Protein AF-A0A3D3JVD6-F1 (afdb_monomer)

pLDDT: mean 90.61, std 7.35, range [52.47, 98.5]

Secondary structure (DSSP, 8-state):
--TTTTT-SS--EEE-SSHHHHHHHHHTT-SEEE-TTTTTSTTS----SSS--HHHHHHHHTTSS-BEE-SS--SHHHHHHHHHTT-SEE---S-SSSHHHHHHHHHTTSPPPSS-EEEEEE-SSEEEEEEEETTEEEEEEEEEPPSSHHHHHHHHHHHHHHHHHHTT----S-EEEEESSEE-TTSBEEE--TTSTT-TT-BHHHHHHHHHSS-EEEEEHHHHHHHHHHHHSTTTT-SEEEEEEESSSEEEEEEETTEE---SSS-TT-GGGSBSSTT-SB-TTS-BSBTHHHHSHHHHHHHHHHH-

Sequence (308 aa):
MGAVRSRFDIPVMADISTLEEGVTAAANGVDILAPTLAGYTSYSRQLVGPGPDLQLTKELVRLGVPVIAEGRLQTPQDVRAAFAAGVHAVVVGSMITRPHLITRHFLTGVPKPNTPIGAIDIGGTKIAAAISAGVDWVDRERAPTPADADAVVNTAIDLLQRLIHRNRIGSLAAIGVSTGGGVDHEGRIASATDIMPGFAGTDLRTAVADAFGVPVGVMNDGHAAALAEAEIGAGSGYATVLGLTIGTGLGGGIVHHGELYRGGSGLAGSVGHLIIEPGGRPCSCGGTGCAEAYVSGGGLLQTYNEAA

Foldseek 3Di:
DAQVVVPDPDAAEDAAQALVSLLVVVNNPHQEYENACHCVDPPHDHDDDAAFPLVRLLSSVVSVHAYEYHDRHAALCRLLSSVVSPHPHYDWDDDPPPVVVRVVRNVNNHDDDQFWEKEWEAELFKIKIFIDRVPHTPDIDMDTADQAQVVNLVVRLVRRVCVCVVVVRPAHQEYEYEYAAAAFPQGARCGHFSSRPPNHRDNSQVSNCVSHVHHYHYAYNQLVVQLCCCPPNVVDPPQWTWGWDAEQWIFIFIAGNSRTPLPPGRNPSRQQQPQPDVVADQDRRRDHRGNRCCRHPVNVVVVVVVVD

Nearest PDB structures (foldseek):
  2yhy-assembly1_A  TM=8.755E-01  e=5.433E-17  Homo sapiens
  3vov-assembly1_B  TM=8.711E-01  e=3.494E-16  Thermus thermophilus HB8
  2yhw-assembly1_A-2  TM=8.800E-01  e=3.494E-16  Homo sapiens
  6jdc-assembly1_A-2  TM=8.025E-01  e=7.311E-14  Haemophilus influenzae 86-028NP
  1z6r-assembly1_A  TM=7.471E-01  e=1.182E-13  Escherichia coli

Structure (mmCIF, N/CA/C/O backbone):
data_AF-A0A3D3JVD6-F1
#
_entry.id   AF-A0A3D3JVD6-F1
#
loop_
_atom_site.group_PDB
_atom_site.id
_atom_site.type_symbol
_atom_site.label_atom_id
_atom_site.label_alt_id
_atom_site.label_comp_id
_atom_site.label_asym_id
_atom_site.label_entity_id
_atom_site.label_seq_id
_atom_site.pdbx_PDB_ins_code
_atom_site.Cartn_x
_atom_site.Cartn_y
_atom_site.Cartn_z
_atom_site.occupancy
_atom_site.B_iso_or_equiv
_atom_site.auth_seq_id
_atom_site.auth_comp_id
_atom_site.auth_asym_id
_atom_site.auth_atom_id
_atom_site.pdbx_PDB_model_num
ATOM 1 N N . MET A 1 1 ? -34.928 -10.082 22.140 1.00 52.47 1 MET A N 1
ATOM 2 C CA . MET A 1 1 ? -34.475 -8.918 21.346 1.00 52.47 1 MET A CA 1
ATOM 3 C C . MET A 1 1 ? -34.723 -7.677 22.177 1.00 52.47 1 MET A C 1
ATOM 5 O O . MET A 1 1 ? -35.823 -7.557 22.701 1.00 52.47 1 MET A O 1
ATOM 9 N N . GLY A 1 2 ? -33.708 -6.833 22.373 1.00 62.72 2 GLY A N 1
ATOM 10 C CA . GLY A 1 2 ? -33.855 -5.590 23.137 1.00 62.72 2 GLY A CA 1
ATOM 11 C C . GLY A 1 2 ? -34.755 -4.576 22.420 1.00 62.72 2 GLY A C 1
ATOM 12 O O . GLY A 1 2 ? -34.928 -4.654 21.201 1.00 62.72 2 GLY A O 1
ATOM 13 N N . ALA A 1 3 ? -35.343 -3.649 23.180 1.00 74.25 3 ALA A N 1
ATOM 14 C CA . ALA A 1 3 ? -36.391 -2.738 22.708 1.00 74.25 3 ALA A CA 1
ATOM 15 C C . ALA A 1 3 ? -35.951 -1.795 21.568 1.00 74.25 3 ALA A C 1
ATOM 17 O O . ALA A 1 3 ? -36.795 -1.305 20.817 1.00 74.25 3 ALA A O 1
ATOM 18 N N . VAL A 1 4 ? -34.645 -1.545 21.421 1.00 77.44 4 VAL A N 1
ATOM 19 C CA . VAL A 1 4 ? -34.094 -0.691 20.356 1.00 77.44 4 VAL A CA 1
ATOM 20 C C . VAL A 1 4 ? -34.043 -1.453 19.032 1.00 77.44 4 VAL A C 1
ATOM 22 O O . VAL A 1 4 ? -34.564 -0.965 18.031 1.00 77.44 4 VAL A O 1
ATOM 25 N N . ARG A 1 5 ? -33.528 -2.690 19.034 1.00 68.81 5 ARG A N 1
ATOM 26 C CA . ARG A 1 5 ? -33.469 -3.551 17.836 1.00 68.81 5 ARG A CA 1
ATOM 27 C C . ARG A 1 5 ? -34.832 -3.927 17.271 1.00 68.81 5 ARG A C 1
ATOM 29 O O . ARG A 1 5 ? -34.946 -4.199 16.087 1.00 68.81 5 ARG A O 1
ATOM 36 N N . SER A 1 6 ? -35.877 -3.960 18.097 1.00 73.94 6 SER A N 1
ATOM 37 C CA . SER A 1 6 ? -37.239 -4.189 17.600 1.00 73.94 6 SER A CA 1
ATOM 38 C C . SER A 1 6 ? -37.871 -2.947 16.962 1.00 73.94 6 SER A C 1
ATOM 40 O O . SER A 1 6 ? -38.955 -3.053 16.396 1.00 73.94 6 SER A O 1
ATOM 42 N N . ARG A 1 7 ? -37.246 -1.770 17.095 1.00 82.12 7 ARG A N 1
ATOM 43 C CA . ARG A 1 7 ? -37.790 -0.483 16.642 1.00 82.12 7 ARG A CA 1
ATOM 44 C C . ARG A 1 7 ? -37.029 0.117 15.461 1.00 82.12 7 ARG A C 1
ATOM 46 O O . ARG A 1 7 ? -37.637 0.843 14.678 1.00 82.12 7 ARG A O 1
ATOM 53 N N . PHE A 1 8 ? -35.736 -0.166 15.337 1.00 80.44 8 PHE A N 1
ATOM 54 C CA . PHE A 1 8 ? -34.879 0.383 14.291 1.00 80.44 8 PHE A CA 1
ATOM 55 C C . PHE A 1 8 ? -34.162 -0.743 13.545 1.00 80.44 8 PHE A C 1
ATOM 57 O O . PHE A 1 8 ? -33.557 -1.605 14.174 1.00 80.44 8 PHE A O 1
ATOM 64 N N . ASP A 1 9 ? -34.218 -0.704 12.212 1.00 84.38 9 ASP A N 1
ATOM 65 C CA . ASP A 1 9 ? -33.510 -1.625 11.305 1.00 84.38 9 ASP A CA 1
ATOM 66 C C . ASP A 1 9 ? -32.202 -0.998 10.778 1.00 84.38 9 ASP A C 1
ATOM 68 O O . ASP A 1 9 ? -31.813 -1.148 9.625 1.00 84.38 9 ASP A O 1
ATOM 72 N N . ILE A 1 10 ? -31.558 -0.188 11.621 1.00 88.12 10 ILE A N 1
ATOM 73 C CA . ILE A 1 10 ? -30.293 0.497 11.340 1.00 88.12 10 ILE A CA 1
ATOM 74 C C . ILE A 1 10 ? -29.371 0.361 12.555 1.00 88.12 10 ILE A C 1
ATOM 76 O O . ILE A 1 10 ? -29.886 0.235 13.669 1.00 88.12 10 ILE A O 1
ATOM 80 N N . PRO A 1 11 ? -28.036 0.431 12.381 1.00 89.88 11 PRO A N 1
ATOM 81 C CA . PRO A 1 11 ? -27.114 0.455 13.509 1.00 89.88 11 PRO A CA 1
ATOM 82 C C . PRO A 1 11 ? -27.412 1.625 14.454 1.00 89.88 11 PRO A C 1
ATOM 84 O O . PRO A 1 11 ? -27.504 2.773 14.012 1.00 89.88 11 PRO A O 1
ATOM 87 N N . VAL A 1 12 ? -27.536 1.344 15.752 1.00 94.06 12 VAL A N 1
ATOM 88 C CA . VAL A 1 12 ? -27.780 2.362 16.783 1.00 94.06 12 VAL A CA 1
ATOM 89 C C . VAL A 1 12 ? -26.580 2.477 17.713 1.00 94.06 12 VAL A C 1
ATOM 91 O O . VAL A 1 12 ? -26.151 1.499 18.326 1.00 94.06 12 VAL A O 1
ATOM 94 N N . MET A 1 13 ? -26.078 3.701 17.861 1.00 94.50 13 MET A N 1
ATOM 95 C CA . MET A 1 13 ? -25.060 4.056 18.846 1.00 94.50 13 MET A CA 1
ATOM 96 C C . MET A 1 13 ? -25.716 4.729 20.053 1.00 94.50 13 MET A C 1
ATOM 98 O O . MET A 1 13 ? -26.492 5.669 19.885 1.00 94.50 13 MET A O 1
ATOM 102 N N . ALA A 1 14 ? -25.399 4.265 21.262 1.00 95.19 14 ALA A N 1
ATOM 103 C CA . ALA A 1 14 ? -25.764 4.957 22.492 1.00 95.19 14 ALA A CA 1
ATOM 104 C C . ALA A 1 14 ? -24.644 5.892 22.932 1.00 95.19 14 ALA A C 1
ATOM 106 O O . ALA A 1 14 ? -23.520 5.457 23.190 1.00 95.19 14 ALA A O 1
ATOM 107 N N . ASP A 1 15 ? -25.006 7.159 23.055 1.00 94.12 15 ASP A N 1
ATOM 108 C CA . ASP A 1 15 ? -24.191 8.177 23.685 1.00 94.12 15 ASP A CA 1
ATOM 109 C C . ASP A 1 15 ? -24.448 8.171 25.198 1.00 94.12 15 ASP A C 1
ATOM 111 O O . ASP A 1 15 ? -25.590 8.327 25.639 1.00 94.12 15 ASP A O 1
ATOM 115 N N . ILE A 1 16 ? -23.409 7.899 25.985 1.00 95.38 16 ILE A N 1
ATOM 116 C CA . ILE A 1 16 ? -23.511 7.634 27.423 1.00 95.38 16 ILE A CA 1
ATOM 117 C C . ILE A 1 16 ? -22.474 8.424 28.221 1.00 95.38 16 ILE A C 1
ATOM 119 O O . ILE A 1 16 ? -21.448 8.875 27.716 1.00 95.38 16 ILE A O 1
ATOM 123 N N . SER A 1 17 ? -22.737 8.557 29.512 1.00 94.31 17 SER A N 1
ATOM 124 C CA . SER A 1 17 ? -21.907 9.263 30.485 1.00 94.31 17 SER A CA 1
ATOM 125 C C . SER A 1 17 ? -21.485 8.394 31.673 1.00 94.31 17 SER A C 1
ATOM 127 O O . SER A 1 17 ? -20.515 8.733 32.356 1.00 94.31 17 SER A O 1
ATOM 129 N N . THR A 1 18 ? -22.166 7.265 31.914 1.00 95.62 18 THR A N 1
ATOM 130 C CA . THR A 1 18 ? -21.849 6.323 33.002 1.00 95.62 18 THR A CA 1
ATOM 131 C C . THR A 1 18 ? -21.919 4.855 32.572 1.00 95.62 18 THR A C 1
ATOM 133 O O . THR A 1 18 ? -22.440 4.509 31.509 1.00 95.62 18 THR A O 1
ATOM 136 N N . LEU A 1 19 ? -21.400 3.966 33.426 1.00 96.50 19 LEU A N 1
ATOM 137 C CA . LEU A 1 19 ? -21.480 2.521 33.215 1.00 96.50 19 LEU A CA 1
ATOM 138 C C . LEU A 1 19 ? -22.930 2.023 33.279 1.00 96.50 19 LEU A C 1
ATOM 140 O O . LEU A 1 19 ? -23.311 1.162 32.492 1.00 96.50 19 LEU A O 1
ATOM 144 N N . GLU A 1 20 ? -23.751 2.565 34.179 1.00 97.12 20 GLU A N 1
ATOM 145 C CA . GLU A 1 20 ? -25.162 2.188 34.327 1.00 97.12 20 GLU A CA 1
ATOM 146 C C . GLU A 1 20 ? -25.967 2.483 33.054 1.00 97.12 20 GLU A C 1
ATOM 148 O O . GLU A 1 20 ? -26.778 1.658 32.617 1.00 97.12 20 GLU A O 1
ATOM 153 N N . GLU A 1 21 ? -25.710 3.633 32.425 1.00 96.75 21 GLU A N 1
ATOM 154 C CA . GLU A 1 21 ? -26.286 3.986 31.125 1.00 96.75 21 GLU A CA 1
ATOM 155 C C . GLU A 1 21 ? -25.827 2.995 30.043 1.00 96.75 21 GLU A C 1
ATOM 157 O O . GLU A 1 21 ? -26.656 2.491 29.284 1.00 96.75 21 GLU A O 1
ATOM 162 N N . GLY A 1 22 ? -24.540 2.629 30.028 1.00 96.44 22 GLY A N 1
ATOM 163 C CA . GLY A 1 22 ? -23.991 1.629 29.105 1.00 96.44 22 GLY A CA 1
ATOM 164 C C . GLY A 1 22 ? -24.600 0.234 29.267 1.00 96.44 22 GLY A C 1
ATOM 165 O O . GLY A 1 22 ? -24.986 -0.387 28.277 1.00 96.44 22 GLY A O 1
ATOM 166 N N . VAL A 1 23 ? -24.761 -0.243 30.505 1.00 97.50 23 VAL A N 1
ATOM 167 C CA . VAL A 1 23 ? -25.433 -1.519 30.817 1.00 97.50 23 VAL A CA 1
ATOM 168 C C . VAL A 1 23 ? -26.878 -1.495 30.327 1.00 97.50 23 VAL A C 1
ATOM 170 O O . VAL A 1 23 ? -27.339 -2.444 29.689 1.00 97.50 23 VAL A O 1
ATOM 173 N N . THR A 1 24 ? -27.587 -0.394 30.583 1.00 96.12 24 THR A N 1
ATOM 174 C CA . THR A 1 24 ? -28.977 -0.220 30.151 1.00 96.12 24 THR A CA 1
ATOM 175 C C . THR A 1 24 ? -29.080 -0.222 28.629 1.00 96.12 24 THR A C 1
ATOM 177 O O . THR A 1 24 ? -29.929 -0.915 28.067 1.00 96.12 24 THR A O 1
ATOM 180 N N . ALA A 1 25 ? -28.206 0.509 27.941 1.00 95.12 25 ALA A N 1
ATOM 181 C CA . ALA A 1 25 ? -28.187 0.574 26.486 1.00 95.12 25 ALA A CA 1
ATOM 182 C C . ALA A 1 25 ? -27.866 -0.794 25.859 1.00 95.12 25 ALA A C 1
ATOM 184 O O . ALA A 1 25 ? -28.600 -1.255 24.981 1.00 95.12 25 ALA A O 1
ATOM 185 N N . ALA A 1 26 ? -26.842 -1.491 26.362 1.00 94.69 26 ALA A N 1
ATOM 186 C CA . ALA A 1 26 ? -26.478 -2.834 25.914 1.00 94.69 26 ALA A CA 1
ATOM 187 C C . ALA A 1 26 ? -27.638 -3.832 26.085 1.00 94.69 26 ALA A C 1
ATOM 189 O O . ALA A 1 26 ? -27.976 -4.557 25.149 1.00 94.69 26 ALA A O 1
ATOM 190 N N . ALA A 1 27 ? -28.325 -3.814 27.234 1.00 93.88 27 ALA A N 1
ATOM 191 C CA . ALA A 1 27 ? -29.505 -4.650 27.479 1.00 93.88 27 ALA A CA 1
ATOM 192 C C . ALA A 1 27 ? -30.669 -4.343 26.516 1.00 93.88 27 ALA A C 1
ATOM 194 O O . ALA A 1 27 ? -31.455 -5.228 26.167 1.00 93.88 27 ALA A O 1
ATOM 195 N N . ASN A 1 28 ? -30.763 -3.098 26.043 1.00 93.06 28 ASN A N 1
ATOM 196 C CA . ASN A 1 28 ? -31.742 -2.676 25.045 1.00 93.06 28 ASN A CA 1
ATOM 197 C C . ASN A 1 28 ? -31.332 -2.994 23.597 1.00 93.06 28 ASN A C 1
ATOM 199 O O . ASN A 1 28 ? -32.156 -2.836 22.691 1.00 93.06 28 ASN A O 1
ATOM 203 N N . GLY A 1 29 ? -30.130 -3.535 23.385 1.00 92.25 29 GLY A N 1
ATOM 204 C CA . GLY A 1 29 ? -29.674 -4.068 22.105 1.00 92.25 29 GLY A CA 1
ATOM 205 C C . GLY A 1 29 ? -29.099 -3.026 21.154 1.00 92.25 29 GLY A C 1
ATOM 206 O O . GLY A 1 29 ? -29.280 -3.177 19.952 1.00 92.25 29 GLY A O 1
ATOM 207 N N . VAL A 1 30 ? -28.452 -1.979 21.670 1.00 94.75 30 VAL A N 1
ATOM 208 C CA . VAL A 1 30 ? -27.668 -1.053 20.835 1.00 94.75 30 VAL A CA 1
ATOM 209 C C . VAL A 1 30 ? -26.464 -1.762 20.215 1.00 94.75 30 VAL A C 1
ATOM 211 O O . VAL A 1 30 ? -25.962 -2.744 20.765 1.00 94.75 30 VAL A O 1
ATOM 214 N N . ASP A 1 31 ? -25.995 -1.262 19.078 1.00 94.44 31 ASP A N 1
ATOM 215 C CA . ASP A 1 31 ? -24.892 -1.871 18.332 1.00 94.44 31 ASP A CA 1
ATOM 216 C C . ASP A 1 31 ? -23.535 -1.283 18.724 1.00 94.44 31 ASP A C 1
ATOM 218 O O . ASP A 1 31 ? -22.509 -1.938 18.546 1.00 94.44 31 ASP A O 1
ATOM 222 N N . ILE A 1 32 ? -23.522 -0.056 19.258 1.00 96.94 32 ILE A N 1
ATOM 223 C CA . ILE A 1 32 ? -22.306 0.662 19.650 1.00 96.94 32 ILE A CA 1
ATOM 224 C C . ILE A 1 32 ? -22.547 1.439 20.951 1.00 96.94 32 ILE A C 1
ATOM 226 O O . ILE A 1 32 ? -23.609 2.035 21.140 1.00 96.94 32 ILE A O 1
ATOM 230 N N . LEU A 1 33 ? -21.546 1.472 21.830 1.00 97.56 33 LEU A N 1
ATOM 231 C CA . LEU A 1 33 ? -21.487 2.356 22.999 1.00 97.56 33 LEU A CA 1
ATOM 232 C C . LEU A 1 33 ? -20.408 3.427 22.793 1.00 97.56 33 LEU A C 1
ATOM 234 O O . LEU A 1 33 ? -19.290 3.100 22.391 1.00 97.56 33 LEU A O 1
ATOM 238 N N . ALA A 1 34 ? -20.713 4.682 23.116 1.00 96.00 34 ALA A N 1
ATOM 239 C CA . ALA A 1 34 ? -19.758 5.786 23.063 1.00 96.00 34 ALA A CA 1
ATOM 240 C C . ALA A 1 34 ? -19.865 6.648 24.337 1.00 96.00 34 ALA A C 1
ATOM 242 O O . ALA A 1 34 ? -20.933 7.197 24.602 1.00 96.00 34 ALA A O 1
ATOM 243 N N . PRO A 1 35 ? -18.800 6.785 25.152 1.00 93.75 35 PRO A N 1
ATOM 244 C CA . PRO A 1 35 ? -18.838 7.539 26.403 1.00 93.75 35 PRO A CA 1
ATOM 245 C C . PRO A 1 35 ? -18.670 9.055 26.183 1.00 93.75 35 PRO A C 1
ATOM 247 O O . PRO A 1 35 ? -17.944 9.708 26.933 1.00 93.75 35 PRO A O 1
ATOM 250 N N . THR A 1 36 ? -19.285 9.625 25.140 1.00 88.38 36 THR A N 1
ATOM 251 C CA . THR A 1 36 ? -18.995 11.006 24.707 1.00 88.38 36 THR A CA 1
ATOM 252 C C . THR A 1 36 ? -19.409 12.039 25.760 1.00 88.38 36 THR A C 1
ATOM 254 O O . THR A 1 36 ? -18.754 13.070 25.914 1.00 88.38 36 THR A O 1
ATOM 257 N N . LEU A 1 37 ? -20.437 11.721 26.555 1.00 87.75 37 LEU A N 1
ATOM 258 C CA . LEU A 1 37 ? -20.960 12.569 27.626 1.00 87.75 37 LEU A CA 1
ATOM 259 C C . LEU A 1 37 ? -20.230 12.394 28.970 1.00 87.75 37 LEU A C 1
ATOM 261 O O . LEU A 1 37 ? -20.531 13.114 29.931 1.00 87.75 37 LEU A O 1
ATOM 265 N N . ALA A 1 38 ? -19.272 11.468 29.072 1.00 88.19 38 ALA A N 1
ATOM 266 C CA . ALA A 1 38 ? -18.527 11.230 30.305 1.00 88.19 38 ALA A CA 1
ATOM 267 C C . ALA A 1 38 ? -17.694 12.465 30.695 1.00 88.19 38 ALA A C 1
ATOM 269 O O . ALA A 1 38 ? -16.819 12.923 29.959 1.00 88.19 38 ALA A O 1
ATOM 270 N N . GLY A 1 39 ? -17.979 13.028 31.872 1.00 86.00 39 GLY A N 1
ATOM 271 C CA . GLY A 1 39 ? -17.372 14.272 32.347 1.00 86.00 39 GLY A CA 1
ATOM 272 C C . GLY A 1 39 ? -18.023 15.551 31.802 1.00 86.00 39 GLY A C 1
ATOM 273 O O . GLY A 1 39 ? -17.564 16.637 32.147 1.00 86.00 39 GLY A O 1
ATOM 274 N N . TYR A 1 40 ? -19.087 15.450 30.994 1.00 85.06 40 TYR A N 1
ATOM 275 C CA . TYR A 1 40 ? -19.889 16.592 30.526 1.00 85.06 40 TYR A CA 1
ATOM 276 C C . TYR A 1 40 ? -21.252 16.691 31.223 1.00 85.06 40 TYR A C 1
ATOM 278 O O . TYR A 1 40 ? -21.835 17.774 31.280 1.00 85.06 40 TYR A O 1
ATOM 286 N N . THR A 1 41 ? -21.756 15.593 31.794 1.00 87.38 41 THR A N 1
ATOM 287 C CA . THR A 1 41 ? -22.961 15.600 32.640 1.00 87.38 41 THR A CA 1
ATOM 288 C C . THR A 1 41 ? -22.595 15.799 34.109 1.00 87.38 41 THR A C 1
ATOM 290 O O . THR A 1 41 ? -21.588 15.273 34.582 1.00 87.38 41 THR A O 1
ATOM 293 N N . SER A 1 42 ? -23.426 16.526 34.862 1.00 89.50 42 SER A N 1
ATOM 294 C CA . SER A 1 42 ? -23.171 16.845 36.279 1.00 89.50 42 SER A CA 1
ATOM 295 C C . SER A 1 42 ? -23.126 15.619 37.198 1.00 89.50 42 SER A C 1
ATOM 297 O O . SER A 1 42 ? -22.543 15.686 38.277 1.00 89.50 42 SER A O 1
ATOM 299 N N . TYR A 1 43 ? -23.745 14.516 36.779 1.00 89.38 43 TYR A N 1
ATOM 300 C CA . TYR A 1 43 ? -23.856 13.273 37.540 1.00 89.38 43 TYR A CA 1
ATOM 301 C C . TYR A 1 43 ? -22.847 12.198 37.111 1.00 89.38 43 TYR A C 1
ATOM 303 O O . TYR A 1 43 ? -22.722 11.179 37.788 1.00 89.38 43 TYR A O 1
ATOM 311 N N . SER A 1 44 ? -22.115 12.409 36.012 1.00 88.56 44 SER A N 1
ATOM 312 C CA . SER A 1 44 ? -21.011 11.527 35.632 1.00 88.56 44 SER A CA 1
ATOM 313 C C . SER A 1 44 ? -19.751 11.840 36.434 1.00 88.56 44 SER A C 1
ATOM 315 O O . SER A 1 44 ? -19.583 12.926 37.004 1.00 88.56 44 SER A O 1
ATOM 317 N N . ARG A 1 45 ? -18.837 10.868 36.471 1.00 86.12 45 ARG A N 1
ATOM 318 C CA . ARG A 1 45 ? -17.535 11.023 37.115 1.00 86.12 45 ARG A CA 1
ATOM 319 C C . ARG A 1 45 ? -16.788 12.217 36.514 1.00 86.12 45 ARG A C 1
ATOM 321 O O . ARG A 1 45 ? -16.521 12.261 35.318 1.00 86.12 45 ARG A O 1
ATOM 328 N N . GLN A 1 46 ? -16.393 13.153 37.371 1.00 88.62 46 GLN A N 1
ATOM 329 C CA . GLN A 1 46 ? -15.601 14.313 36.974 1.00 88.62 46 GLN A CA 1
ATOM 330 C C . GLN A 1 46 ? -14.110 13.981 37.059 1.00 88.62 46 GLN A C 1
ATOM 332 O O . GLN A 1 46 ? -13.581 13.722 38.142 1.00 88.62 46 GLN A O 1
ATOM 337 N N . LEU A 1 47 ? -13.427 13.972 35.915 1.00 82.25 47 LEU A N 1
ATOM 338 C CA . LEU A 1 47 ? -11.989 13.719 35.852 1.00 82.25 47 LEU A CA 1
ATOM 339 C C . LEU A 1 47 ? -11.180 14.983 36.152 1.00 82.25 47 LEU A C 1
ATOM 341 O O . LEU A 1 47 ? -11.423 16.049 35.580 1.00 82.25 47 LEU A O 1
ATOM 345 N N . VAL A 1 48 ? -10.158 14.836 36.995 1.00 81.00 48 VAL A N 1
ATOM 346 C CA . VAL A 1 48 ? -9.175 15.887 37.281 1.00 81.00 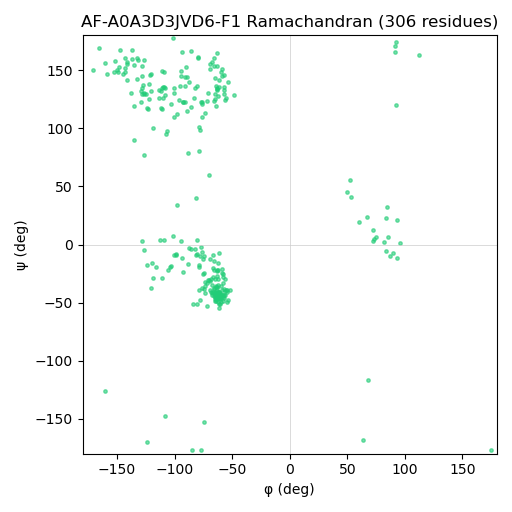48 VAL A CA 1
ATOM 347 C C . VAL A 1 48 ? -7.979 15.725 36.338 1.00 81.00 48 VAL A C 1
ATOM 349 O O . VAL A 1 48 ? -7.329 14.685 36.343 1.00 81.00 48 VAL A O 1
ATOM 352 N N . GLY A 1 49 ? -7.668 16.765 35.559 1.00 80.94 49 GLY A N 1
ATOM 353 C CA . GLY A 1 49 ? -6.535 16.779 34.619 1.00 80.94 49 GLY A CA 1
ATOM 354 C C . GLY A 1 49 ? -6.876 16.318 33.192 1.00 80.94 49 GLY A C 1
ATOM 355 O O . GLY A 1 49 ? -7.994 15.872 32.939 1.00 80.94 49 GLY A O 1
ATOM 356 N N . PRO A 1 50 ? -5.955 16.482 32.224 1.00 80.31 50 PRO A N 1
ATOM 357 C CA . PRO A 1 50 ? -6.178 16.095 30.830 1.00 80.31 50 PRO A CA 1
ATOM 358 C C . PRO A 1 50 ? -6.243 14.569 30.663 1.00 80.31 50 PRO A C 1
ATOM 360 O O . PRO A 1 50 ? -5.657 13.832 31.453 1.00 80.31 50 PRO A O 1
ATOM 363 N N . GLY A 1 51 ? -6.925 14.108 29.614 1.00 85.50 51 GLY A N 1
ATOM 364 C CA . GLY A 1 51 ? -6.993 12.690 29.248 1.00 85.50 51 GLY A CA 1
ATOM 365 C C . GLY A 1 51 ? -8.381 12.045 29.414 1.00 85.50 51 GLY A C 1
ATOM 366 O O . GLY A 1 51 ? -9.259 12.618 30.076 1.00 85.50 51 GLY A O 1
ATOM 367 N N . PRO A 1 52 ? -8.588 10.874 28.781 1.00 89.81 52 PRO A N 1
ATOM 368 C CA . PRO A 1 52 ? -9.868 10.162 28.741 1.00 89.81 52 PRO A CA 1
ATOM 369 C C . PRO A 1 52 ? -10.168 9.351 30.011 1.00 89.81 52 PRO A C 1
ATOM 371 O O . PRO A 1 52 ? -9.260 8.976 30.757 1.00 89.81 52 PRO A O 1
ATOM 374 N N . ASP A 1 53 ? -11.442 8.988 30.217 1.00 93.00 53 ASP A N 1
ATOM 375 C CA . ASP A 1 53 ? -11.841 8.024 31.257 1.00 93.00 53 ASP A CA 1
ATOM 376 C C . ASP A 1 53 ? -11.561 6.582 30.802 1.00 93.00 53 ASP A C 1
ATOM 378 O O . ASP A 1 53 ? -12.435 5.843 30.334 1.00 93.00 53 ASP A O 1
ATOM 382 N N . LEU A 1 54 ? -10.301 6.161 30.925 1.00 92.38 54 LEU A N 1
ATOM 383 C CA . LEU A 1 54 ? -9.898 4.796 30.580 1.00 92.38 54 LEU A CA 1
ATOM 384 C C . LEU A 1 54 ? -10.519 3.740 31.501 1.00 92.38 54 LEU A C 1
ATOM 386 O O . LEU A 1 54 ? -10.582 2.573 31.113 1.00 92.38 54 LEU A O 1
ATOM 390 N N . GLN A 1 55 ? -10.951 4.107 32.712 1.00 93.69 55 GLN A N 1
ATOM 391 C CA . GLN A 1 55 ? -11.617 3.155 33.595 1.00 93.69 55 GLN A CA 1
ATOM 392 C C . GLN A 1 55 ? -13.015 2.847 33.064 1.00 93.69 55 GLN A C 1
ATOM 394 O O . GLN A 1 55 ? -13.310 1.675 32.830 1.00 93.69 55 GLN A O 1
ATOM 399 N N . LEU A 1 56 ? -13.820 3.881 32.804 1.00 95.06 56 LEU A N 1
ATOM 400 C CA . LEU A 1 56 ? -15.146 3.716 32.212 1.00 95.06 56 LEU A CA 1
ATOM 401 C C . LEU A 1 56 ? -15.048 2.962 30.880 1.00 95.06 56 LEU A C 1
ATOM 403 O O . LEU A 1 56 ? -15.779 2.006 30.650 1.00 95.06 56 LEU A O 1
ATOM 407 N N . THR A 1 57 ? -14.071 3.316 30.042 1.00 95.38 57 THR A N 1
ATOM 408 C CA . THR A 1 57 ? -13.817 2.629 28.765 1.00 95.38 57 THR A CA 1
ATOM 409 C C . THR A 1 57 ? -13.628 1.116 28.949 1.00 95.38 57 THR A C 1
ATOM 411 O O . THR A 1 57 ? -14.280 0.322 28.274 1.00 95.38 57 THR A O 1
ATOM 414 N N . LYS A 1 58 ? -12.776 0.694 29.895 1.00 96.19 58 LYS A N 1
ATOM 415 C CA . LYS A 1 58 ? -12.538 -0.732 30.191 1.00 96.19 58 LYS A CA 1
ATOM 416 C C . LYS A 1 58 ? -13.783 -1.434 30.723 1.00 96.19 58 LYS A C 1
ATOM 418 O O . LYS A 1 58 ? -13.983 -2.614 30.444 1.00 96.19 58 LYS A O 1
ATOM 423 N N . GLU A 1 59 ? -14.584 -0.743 31.524 1.00 97.19 59 GLU A N 1
ATOM 424 C CA . GLU A 1 59 ? -15.828 -1.282 32.073 1.00 97.19 59 GLU A CA 1
ATOM 425 C C . GLU A 1 59 ? -16.873 -1.494 30.967 1.00 97.19 59 GLU A C 1
ATOM 427 O O . GLU A 1 59 ? -17.498 -2.552 30.925 1.00 97.19 59 GLU A O 1
ATOM 432 N N . LEU A 1 60 ? -16.985 -0.561 30.017 1.00 97.31 60 LEU A N 1
ATOM 433 C CA . LEU A 1 60 ? -17.892 -0.664 28.870 1.00 97.31 60 LEU A CA 1
ATOM 434 C C . LEU A 1 60 ? -17.500 -1.779 27.897 1.00 97.31 60 LEU A C 1
ATOM 436 O O . LEU A 1 60 ? -18.363 -2.533 27.457 1.00 97.31 60 LEU A O 1
ATOM 440 N N . VAL A 1 61 ? -16.206 -1.941 27.599 1.00 97.00 61 VAL A N 1
ATOM 441 C CA . VAL A 1 61 ? -15.722 -3.009 26.700 1.00 97.00 61 VAL A CA 1
ATOM 442 C C . VAL A 1 61 ? -16.116 -4.401 27.213 1.00 97.00 61 VAL A C 1
ATOM 444 O O . VAL A 1 61 ? -16.440 -5.292 26.427 1.00 97.00 61 VAL A O 1
ATOM 447 N N . ARG A 1 62 ? -16.169 -4.597 28.538 1.00 97.12 62 ARG A N 1
ATOM 448 C CA . ARG A 1 62 ? -16.584 -5.871 29.155 1.00 97.12 62 ARG A CA 1
ATOM 449 C C . ARG A 1 62 ? -18.051 -6.231 28.907 1.00 97.12 62 ARG A C 1
ATOM 451 O O . ARG A 1 62 ? -18.415 -7.381 29.130 1.00 97.12 62 ARG A O 1
ATOM 458 N N . LEU A 1 63 ? -18.877 -5.290 28.444 1.00 96.81 63 LEU A N 1
ATOM 459 C CA . LEU A 1 63 ? -20.279 -5.544 28.100 1.00 96.81 63 LEU A CA 1
ATOM 460 C C . LEU A 1 63 ? -20.436 -6.317 26.780 1.00 96.81 63 LEU A C 1
ATOM 462 O O . LEU A 1 63 ? -21.537 -6.766 26.471 1.00 96.81 63 LEU A O 1
ATOM 466 N N . GLY A 1 64 ? -19.359 -6.485 26.001 1.00 94.31 64 GLY A N 1
ATOM 467 C CA . GLY A 1 64 ? -19.375 -7.247 24.747 1.00 94.31 64 GLY A CA 1
ATOM 468 C C . GLY A 1 64 ? -20.040 -6.526 23.569 1.00 94.31 64 GLY A C 1
ATOM 469 O O . GLY A 1 64 ? -20.198 -7.122 22.506 1.00 94.31 64 GLY A O 1
ATOM 470 N N . VAL A 1 65 ? -20.407 -5.254 23.741 1.00 96.00 65 VAL A N 1
ATOM 471 C CA . VAL A 1 65 ? -20.872 -4.361 22.670 1.00 96.00 65 VAL A CA 1
ATOM 472 C C . VAL A 1 65 ? -19.675 -3.545 22.167 1.00 96.00 65 VAL A C 1
ATOM 474 O O . VAL A 1 65 ? -18.899 -3.071 23.000 1.00 96.00 65 VAL A O 1
ATOM 477 N N . PRO A 1 66 ? -19.489 -3.364 20.844 1.00 97.06 66 PRO A N 1
ATOM 478 C CA . PRO A 1 66 ? -18.454 -2.487 20.302 1.00 97.06 66 PRO A CA 1
ATOM 479 C C . PRO A 1 66 ? -18.444 -1.106 20.969 1.00 97.06 66 PRO A C 1
ATOM 481 O O . PRO A 1 66 ? -19.469 -0.431 21.050 1.00 97.06 66 PRO A O 1
ATOM 484 N N . VAL A 1 67 ? -17.269 -0.679 21.437 1.00 97.62 67 VAL A N 1
ATOM 485 C CA . VAL A 1 67 ? -17.081 0.629 22.078 1.00 97.62 67 VAL A CA 1
ATOM 486 C C . VAL A 1 67 ? -16.291 1.543 21.154 1.00 97.62 67 VAL A C 1
ATOM 488 O O . VAL A 1 67 ? -15.204 1.175 20.704 1.00 97.62 67 VAL A O 1
ATOM 491 N N . ILE A 1 68 ? -16.807 2.743 20.907 1.00 96.81 68 ILE A N 1
ATOM 492 C CA . ILE A 1 68 ? -16.046 3.840 20.308 1.00 96.81 68 ILE A CA 1
ATOM 493 C C . ILE A 1 68 ? -15.572 4.729 21.455 1.00 96.81 68 ILE A C 1
ATOM 495 O O . ILE A 1 68 ? -16.387 5.340 22.138 1.00 96.81 68 ILE A O 1
ATOM 499 N N . ALA A 1 69 ? -14.262 4.779 21.703 1.00 94.81 69 ALA A N 1
ATOM 500 C CA . ALA A 1 69 ? -13.712 5.690 22.699 1.00 94.81 69 ALA A CA 1
ATOM 501 C C . ALA A 1 69 ? -13.773 7.124 22.184 1.00 94.81 69 ALA A C 1
ATOM 503 O O . ALA A 1 69 ? -13.204 7.456 21.144 1.00 94.81 69 ALA A O 1
ATOM 504 N N . GLU A 1 70 ? -14.420 7.974 22.962 1.00 90.56 70 GLU A N 1
ATOM 505 C CA . GLU A 1 70 ? -14.585 9.386 22.678 1.00 90.56 70 GLU A CA 1
ATOM 506 C C . GLU A 1 70 ? -14.455 10.181 23.978 1.00 90.56 70 GLU A C 1
ATOM 508 O O . GLU A 1 70 ? -14.637 9.646 25.072 1.00 90.56 70 GLU A O 1
ATOM 513 N N . GLY A 1 71 ? -14.107 11.460 23.844 1.00 85.81 71 GLY A N 1
ATOM 514 C CA . GLY A 1 71 ? -13.930 12.368 24.967 1.00 85.81 71 GLY A CA 1
ATOM 515 C C . GLY A 1 71 ? -12.483 12.414 25.452 1.00 85.81 71 GLY A C 1
ATOM 516 O O . GLY A 1 71 ? -11.905 11.428 25.900 1.00 85.81 71 GLY A O 1
ATOM 517 N N . ARG A 1 72 ? -11.895 13.615 25.406 1.00 86.31 72 ARG A N 1
ATOM 518 C CA . ARG A 1 72 ? -10.619 13.959 26.065 1.00 86.31 72 ARG A CA 1
ATOM 519 C C . ARG A 1 72 ? -9.384 13.142 25.625 1.00 86.31 72 ARG A C 1
ATOM 521 O O . ARG A 1 72 ? -8.376 13.171 26.325 1.00 86.31 72 ARG A O 1
ATOM 528 N N . LEU A 1 73 ? -9.414 12.484 24.464 1.00 89.56 73 LEU A N 1
ATOM 529 C CA . LEU A 1 73 ? -8.230 11.904 23.808 1.00 89.56 73 LEU A CA 1
ATOM 530 C C . LEU A 1 73 ? -7.408 13.021 23.152 1.00 89.56 73 LEU A C 1
ATOM 532 O O . LEU A 1 73 ? -7.852 13.632 22.180 1.00 89.56 73 LEU A O 1
ATOM 536 N N . GLN A 1 74 ? -6.229 13.318 23.700 1.00 88.25 74 GLN A N 1
ATOM 537 C CA . GLN A 1 74 ? -5.430 14.487 23.304 1.00 88.25 74 GLN A CA 1
ATOM 538 C C . GLN A 1 74 ? -4.087 14.118 22.678 1.00 88.25 74 GLN A C 1
ATOM 540 O O . GLN A 1 74 ? -3.497 14.937 21.976 1.00 88.25 74 GLN A O 1
ATOM 545 N N . THR A 1 75 ? -3.607 12.896 22.902 1.00 90.50 75 THR A N 1
ATOM 546 C CA . THR A 1 75 ? -2.305 12.432 22.420 1.00 90.50 75 THR A CA 1
ATOM 547 C C . THR A 1 75 ? -2.381 11.057 21.742 1.00 90.50 75 THR A C 1
ATOM 549 O O . THR A 1 75 ? -3.282 10.265 22.029 1.00 90.50 75 THR A O 1
ATOM 552 N N . PRO A 1 76 ? -1.398 10.692 20.895 1.00 90.12 76 PRO A N 1
ATOM 553 C CA . PRO A 1 76 ? -1.273 9.322 20.392 1.00 90.12 76 PRO A CA 1
ATOM 554 C C . PRO A 1 76 ? -1.103 8.270 21.501 1.00 90.12 76 PRO A C 1
ATOM 556 O O . PRO A 1 76 ? -1.445 7.106 21.313 1.00 90.12 76 PRO A O 1
ATOM 559 N N . GLN A 1 77 ? -0.588 8.665 22.672 1.00 90.50 77 GLN A N 1
ATOM 560 C CA . GLN A 1 77 ? -0.495 7.795 23.846 1.00 90.50 77 GLN A CA 1
ATOM 561 C C . GLN A 1 77 ? -1.890 7.409 24.361 1.00 90.50 77 GLN A C 1
ATOM 563 O O . GLN A 1 77 ? -2.111 6.244 24.687 1.00 90.50 77 GLN A O 1
ATOM 568 N N . ASP A 1 78 ? -2.830 8.359 24.378 1.00 93.00 78 ASP A N 1
ATOM 569 C CA . ASP A 1 78 ? -4.218 8.115 24.789 1.00 93.00 78 ASP A CA 1
ATOM 570 C C . ASP A 1 78 ? -4.900 7.134 23.835 1.00 93.00 78 ASP A C 1
ATOM 572 O O . ASP A 1 78 ? -5.578 6.209 24.277 1.00 93.00 78 ASP A O 1
ATOM 576 N N . VAL A 1 79 ? -4.655 7.285 22.529 1.00 93.94 79 VAL A N 1
ATOM 577 C CA . VAL A 1 79 ? -5.157 6.365 21.497 1.00 93.94 79 VAL A CA 1
ATOM 578 C C . VAL A 1 79 ? -4.617 4.952 21.724 1.00 93.94 79 VAL A C 1
ATOM 580 O O . VAL A 1 79 ? -5.405 4.006 21.760 1.00 93.94 79 VAL A O 1
ATOM 583 N N . ARG A 1 80 ? -3.306 4.795 21.978 1.00 91.81 80 ARG A N 1
ATOM 584 C CA . ARG A 1 80 ? -2.721 3.482 22.324 1.00 91.81 80 ARG A CA 1
ATOM 585 C C . ARG A 1 80 ? -3.385 2.877 23.550 1.00 91.81 80 ARG A C 1
ATOM 587 O O . ARG A 1 80 ? -3.711 1.693 23.548 1.00 91.81 80 ARG A O 1
ATOM 594 N N . ALA A 1 81 ? -3.577 3.677 24.595 1.00 93.12 81 ALA A N 1
ATOM 595 C CA . ALA A 1 81 ? -4.176 3.219 25.841 1.00 93.12 81 ALA A CA 1
ATOM 596 C C . ALA A 1 81 ? -5.650 2.816 25.667 1.00 93.12 81 ALA A C 1
ATOM 598 O O . ALA A 1 81 ? -6.080 1.824 26.258 1.00 93.12 81 ALA A O 1
ATOM 599 N N . ALA A 1 82 ? -6.405 3.536 24.833 1.00 94.50 82 ALA A N 1
ATOM 600 C CA . ALA A 1 82 ? -7.784 3.204 24.496 1.00 94.50 82 ALA A CA 1
ATOM 601 C C . ALA A 1 82 ? -7.869 1.876 23.727 1.00 94.50 82 ALA A C 1
ATOM 603 O O . ALA A 1 82 ? -8.616 0.985 24.126 1.00 94.50 82 ALA A O 1
ATOM 604 N N . PHE A 1 83 ? -7.050 1.674 22.690 1.00 93.75 83 PHE A N 1
ATOM 605 C CA . PHE A 1 83 ? -7.005 0.384 21.991 1.00 93.75 83 PHE A CA 1
ATOM 606 C C . PHE A 1 83 ? -6.532 -0.763 22.890 1.00 93.75 83 PHE A C 1
ATOM 608 O O . PHE A 1 83 ? -7.101 -1.850 22.837 1.00 93.75 83 PHE A O 1
ATOM 615 N N . ALA A 1 84 ? -5.566 -0.523 23.781 1.00 91.31 84 ALA A N 1
ATOM 616 C CA . ALA A 1 84 ? -5.158 -1.505 24.787 1.00 91.31 84 ALA A CA 1
ATOM 617 C C . ALA A 1 84 ? -6.282 -1.846 25.787 1.00 91.31 84 ALA A C 1
ATOM 619 O O . ALA A 1 84 ? -6.251 -2.908 26.407 1.00 91.31 84 ALA A O 1
ATOM 620 N N . ALA A 1 85 ? -7.282 -0.971 25.946 1.00 94.50 85 ALA A N 1
ATOM 621 C CA . ALA A 1 85 ? -8.496 -1.249 26.709 1.00 94.50 85 ALA A CA 1
ATOM 622 C C . ALA A 1 85 ? -9.538 -2.075 25.929 1.00 94.50 85 ALA A C 1
ATOM 624 O O . ALA A 1 85 ? -10.507 -2.521 26.540 1.00 94.50 85 ALA A O 1
ATOM 625 N N . GLY A 1 86 ? -9.331 -2.313 24.628 1.00 93.31 86 GLY A N 1
ATOM 626 C CA . GLY A 1 86 ? -10.179 -3.160 23.783 1.00 93.31 86 GLY A CA 1
ATOM 627 C C . GLY A 1 86 ? -11.282 -2.419 23.024 1.00 93.31 86 GLY A C 1
ATOM 628 O O . GLY A 1 86 ? -12.270 -3.038 22.636 1.00 93.31 86 GLY A O 1
ATOM 629 N N . VAL A 1 87 ? -11.145 -1.105 22.825 1.00 95.31 87 VAL A N 1
ATOM 630 C CA . VAL A 1 87 ? -12.114 -0.329 22.034 1.00 95.31 87 VAL A CA 1
ATOM 631 C C . VAL A 1 87 ? -12.042 -0.693 20.555 1.00 95.31 87 VAL A C 1
ATOM 633 O O . VAL A 1 87 ? -10.989 -1.065 20.038 1.00 95.31 87 VAL A O 1
ATOM 636 N N . HIS A 1 88 ? -13.171 -0.556 19.866 1.00 92.88 88 HIS A N 1
ATOM 637 C CA . HIS A 1 88 ? -13.282 -0.826 18.438 1.00 92.88 88 HIS A CA 1
ATOM 638 C C . HIS A 1 88 ? -12.738 0.331 17.594 1.00 92.88 88 HIS A C 1
ATOM 640 O O . HIS A 1 88 ? -12.071 0.114 16.586 1.00 92.88 88 HIS A O 1
ATOM 646 N N . ALA A 1 89 ? -13.003 1.567 18.018 1.00 92.94 89 ALA A N 1
ATOM 647 C CA . ALA A 1 89 ? -12.508 2.768 17.362 1.00 92.94 89 ALA A CA 1
ATOM 648 C C . ALA A 1 89 ? -12.253 3.881 18.381 1.00 92.94 89 ALA A C 1
ATOM 650 O O . ALA A 1 89 ? -12.684 3.801 19.534 1.00 92.94 89 ALA A O 1
ATOM 651 N N . VAL A 1 90 ? -11.555 4.924 17.936 1.00 93.19 90 VAL A N 1
ATOM 652 C CA . VAL A 1 90 ? -11.268 6.119 18.728 1.00 93.19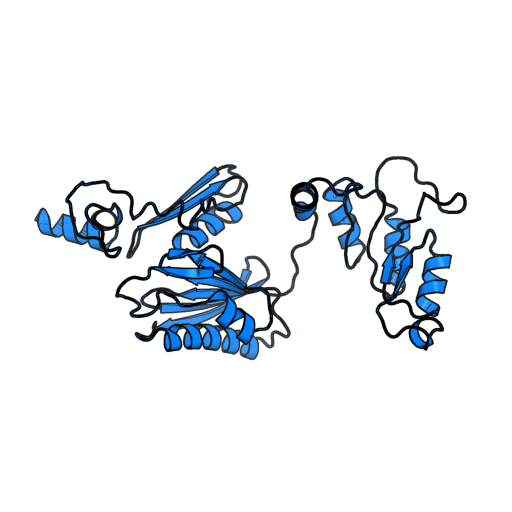 90 VAL A CA 1
ATOM 653 C C . VAL A 1 90 ? -11.651 7.354 17.923 1.00 93.19 90 VAL A C 1
ATOM 655 O O . VAL A 1 90 ? -11.264 7.479 16.760 1.00 93.19 90 VAL A O 1
ATOM 658 N N . VAL A 1 91 ? -12.373 8.278 18.549 1.00 91.12 91 VAL A N 1
ATOM 659 C CA . VAL A 1 91 ? -12.662 9.608 18.007 1.00 91.12 91 VAL A CA 1
ATOM 660 C C . VAL A 1 91 ? -11.641 10.588 18.573 1.00 91.12 91 VAL A C 1
ATOM 662 O O . VAL A 1 91 ? -11.473 10.707 19.787 1.00 91.12 91 VAL A O 1
ATOM 665 N N . VAL A 1 92 ? -10.931 11.283 17.685 1.00 86.56 92 VAL A N 1
ATOM 666 C CA . VAL A 1 92 ? -9.899 12.261 18.046 1.00 86.56 92 VAL A CA 1
ATOM 667 C C . VAL A 1 92 ? -10.226 13.635 17.476 1.00 86.56 92 VAL A C 1
ATOM 669 O O . VAL A 1 92 ? -10.731 13.757 16.361 1.00 86.56 92 VAL A O 1
ATOM 672 N N . GLY A 1 93 ? -9.865 14.675 18.227 1.00 74.06 93 GLY A N 1
ATOM 673 C CA . GLY A 1 93 ? -10.100 16.069 17.856 1.00 74.06 93 GLY A CA 1
ATOM 674 C C . GLY A 1 93 ? -11.426 16.631 18.372 1.00 74.06 93 GLY A C 1
ATOM 675 O O . GLY A 1 93 ? -12.298 15.913 18.844 1.00 74.06 93 GLY A O 1
ATOM 676 N N . SER A 1 94 ? -11.546 17.957 18.311 1.00 68.19 94 SER A N 1
ATOM 677 C CA . SER A 1 94 ? -12.729 18.717 18.743 1.00 68.19 94 SER A CA 1
ATOM 678 C C . SER A 1 94 ? -13.240 19.694 17.672 1.00 68.19 94 SER A C 1
ATOM 680 O O . SER A 1 94 ? -14.176 20.447 17.925 1.00 68.19 94 SER A O 1
ATOM 682 N N . MET A 1 95 ? -12.629 19.710 16.476 1.00 64.19 95 MET A N 1
ATOM 683 C CA . MET A 1 95 ? -12.953 20.634 15.381 1.00 64.19 95 MET A CA 1
ATOM 684 C C . MET A 1 95 ? -12.820 19.980 13.998 1.00 64.19 95 MET A C 1
ATOM 686 O O . MET A 1 95 ? -11.933 19.165 13.762 1.00 64.19 95 MET A O 1
ATOM 690 N N . ILE A 1 96 ? -13.674 20.414 13.063 1.00 68.75 96 ILE A N 1
ATOM 691 C CA . ILE A 1 96 ? -13.752 19.940 11.665 1.00 68.75 96 ILE A CA 1
ATOM 692 C C . ILE A 1 96 ? -12.619 20.519 10.787 1.00 68.75 96 ILE A C 1
ATOM 694 O O . ILE A 1 96 ? -12.453 20.135 9.632 1.00 68.75 96 ILE A O 1
ATOM 698 N N . THR A 1 97 ? -11.797 21.447 11.284 1.00 71.50 97 THR A N 1
ATOM 699 C CA . THR A 1 97 ? -10.741 22.070 10.474 1.00 71.50 97 THR A CA 1
ATOM 700 C C . THR A 1 97 ? -9.536 21.144 10.287 1.00 71.50 97 THR A C 1
ATOM 702 O O . THR A 1 97 ? -8.884 20.731 11.239 1.00 71.50 97 THR A O 1
ATOM 705 N N . ARG A 1 98 ? -9.198 20.859 9.020 1.00 77.69 98 ARG A N 1
ATOM 706 C CA . ARG A 1 98 ? -8.050 20.021 8.601 1.00 77.69 98 ARG A CA 1
ATOM 707 C C . ARG A 1 98 ? -8.023 18.638 9.287 1.00 77.69 98 ARG A C 1
ATOM 709 O O . ARG A 1 98 ? -6.994 18.263 9.854 1.00 77.69 98 ARG A O 1
ATOM 716 N N . PRO A 1 99 ? -9.103 17.842 9.177 1.00 80.38 99 PRO A N 1
ATOM 717 C CA . PRO A 1 99 ? -9.220 16.566 9.880 1.00 80.38 99 PRO A CA 1
ATOM 718 C C . PRO A 1 99 ? -8.090 15.609 9.489 1.00 80.38 99 PRO A C 1
ATOM 720 O O . PRO A 1 99 ? -7.531 14.952 10.351 1.00 80.38 99 PRO A O 1
ATOM 723 N N . HIS A 1 100 ? -7.643 15.633 8.228 1.00 77.44 100 HIS A N 1
ATOM 724 C CA . HIS A 1 100 ? -6.505 14.840 7.754 1.00 77.44 100 HIS A CA 1
ATOM 725 C C . HIS A 1 100 ? -5.210 15.073 8.555 1.00 77.44 100 HIS A C 1
ATOM 727 O O . HIS A 1 100 ? -4.494 14.114 8.831 1.00 77.44 100 HIS A O 1
ATOM 733 N N . LEU A 1 101 ? -4.904 16.315 8.961 1.00 79.56 101 LEU A N 1
ATOM 734 C CA . LEU A 1 101 ? -3.704 16.596 9.759 1.00 79.56 101 LEU A CA 1
ATOM 735 C C . LEU A 1 101 ? -3.850 16.115 11.198 1.00 79.56 101 LEU A C 1
ATOM 737 O O . LEU A 1 101 ? -2.909 15.544 11.746 1.00 79.56 101 LEU A O 1
ATOM 741 N N . ILE A 1 102 ? -5.026 16.339 11.790 1.00 82.31 102 ILE A N 1
ATOM 742 C CA . ILE A 1 102 ? -5.330 15.881 13.147 1.00 82.31 102 ILE A CA 1
ATOM 743 C C . ILE A 1 102 ? -5.241 14.355 13.174 1.00 82.31 102 ILE A C 1
ATOM 745 O O . ILE A 1 102 ? -4.438 13.802 13.919 1.00 82.31 102 ILE A O 1
ATOM 749 N N . THR A 1 103 ? -5.978 13.673 12.295 1.00 82.94 103 THR A N 1
ATOM 750 C CA . THR A 1 103 ? -5.969 12.212 12.180 1.00 82.94 103 THR A CA 1
ATOM 751 C C . THR A 1 103 ? -4.553 11.677 11.988 1.00 82.94 103 THR A C 1
ATOM 753 O O . THR A 1 103 ? -4.153 10.784 12.730 1.00 82.94 103 THR A O 1
ATOM 756 N N . ARG A 1 104 ? -3.752 12.254 11.075 1.00 82.44 104 ARG A N 1
ATOM 757 C CA . ARG A 1 104 ? -2.371 11.806 10.824 1.00 82.44 104 ARG A CA 1
ATOM 758 C C . ARG A 1 104 ? -1.503 11.816 12.083 1.00 82.44 104 ARG A C 1
ATOM 760 O O . ARG A 1 104 ? -0.739 10.878 12.287 1.00 82.44 104 ARG A O 1
ATOM 767 N N . HIS A 1 105 ? -1.633 12.830 12.938 1.00 84.44 105 HIS A N 1
ATOM 768 C CA . HIS A 1 105 ? -0.895 12.884 14.202 1.00 84.44 105 HIS A CA 1
ATOM 769 C C . HIS A 1 105 ? -1.225 11.685 15.112 1.00 84.44 105 HIS A C 1
ATOM 771 O O . HIS A 1 105 ? -0.325 11.036 15.654 1.00 84.44 105 HIS A O 1
ATOM 777 N N . PHE A 1 106 ? -2.510 11.343 15.221 1.00 88.44 106 PHE A N 1
ATOM 778 C CA . PHE A 1 106 ? -3.008 10.274 16.086 1.00 88.44 106 PHE A CA 1
ATOM 779 C C . PHE A 1 106 ? -2.823 8.856 15.529 1.00 88.44 106 PHE A C 1
ATOM 781 O O . PHE A 1 106 ? -2.809 7.914 16.321 1.00 88.44 106 PHE A O 1
ATOM 788 N N . LEU A 1 107 ? -2.612 8.683 14.216 1.00 83.69 107 LEU A N 1
ATOM 789 C CA . LEU A 1 107 ? -2.351 7.367 13.606 1.00 83.69 107 LEU A CA 1
ATOM 790 C C . LEU A 1 107 ? -1.147 6.649 14.229 1.00 83.69 107 LEU A C 1
ATOM 792 O O . LEU A 1 107 ? -1.148 5.427 14.330 1.00 83.69 107 LEU A O 1
ATOM 796 N N . THR A 1 108 ? -0.158 7.394 14.729 1.00 81.06 108 THR A N 1
ATOM 797 C CA . THR A 1 108 ? 0.996 6.832 15.458 1.00 81.06 108 THR A CA 1
ATOM 798 C C . THR A 1 108 ? 0.606 6.100 16.751 1.00 81.06 108 THR A C 1
ATOM 800 O O . THR A 1 108 ? 1.412 5.367 17.330 1.00 81.06 108 THR A O 1
ATOM 803 N N . GLY A 1 109 ? -0.618 6.317 17.238 1.00 81.94 109 GLY A N 1
ATOM 804 C CA . GLY A 1 109 ? -1.174 5.671 18.415 1.00 81.94 109 GLY A CA 1
ATOM 805 C C . GLY A 1 109 ? -2.090 4.480 18.132 1.00 81.94 109 GLY A C 1
ATOM 806 O O . GLY A 1 109 ? -2.484 3.785 19.065 1.00 81.94 109 GLY A O 1
ATOM 807 N N . VAL A 1 110 ? -2.443 4.230 16.873 1.00 84.50 110 VAL A N 1
ATOM 808 C CA . VAL A 1 110 ? -3.321 3.119 16.491 1.00 84.50 110 VAL A CA 1
ATOM 809 C C . VAL A 1 110 ? -2.472 1.847 16.377 1.00 84.50 110 VAL A C 1
ATOM 811 O O . VAL A 1 110 ? -1.464 1.865 15.665 1.00 84.50 110 VAL A O 1
ATOM 814 N N . PRO A 1 111 ? -2.816 0.737 17.060 1.00 75.38 111 PRO A N 1
ATOM 815 C CA . PRO A 1 111 ? -2.109 -0.519 16.855 1.00 75.38 111 PRO A CA 1
ATOM 816 C C . PRO A 1 111 ? -2.304 -0.982 15.410 1.00 75.38 111 PRO A C 1
ATOM 818 O O . PRO A 1 111 ? -3.421 -0.975 14.888 1.00 75.38 111 PRO A O 1
ATOM 821 N N . LYS A 1 112 ? -1.216 -1.403 14.759 1.00 69.25 112 LYS A N 1
ATOM 822 C CA . LYS A 1 112 ? -1.310 -2.034 13.440 1.00 69.25 112 LYS A CA 1
ATOM 823 C C . LYS A 1 112 ? -2.112 -3.343 13.601 1.00 69.25 112 LYS A C 1
ATOM 825 O O . LYS A 1 112 ? -1.845 -4.080 14.554 1.00 69.25 112 LYS A O 1
ATOM 830 N N . PRO A 1 113 ? -3.104 -3.631 12.738 1.00 62.31 113 PRO A N 1
ATOM 831 C CA . PRO A 1 113 ? -3.864 -4.873 12.817 1.00 62.31 113 PRO A CA 1
ATOM 832 C C . PRO A 1 113 ? -2.930 -6.086 12.815 1.00 62.31 113 PRO A C 1
ATOM 834 O O . PRO A 1 113 ? -1.981 -6.130 12.039 1.00 62.31 113 PRO A O 1
ATOM 837 N N . ASN A 1 114 ? -3.237 -7.092 13.637 1.00 68.00 114 ASN A N 1
ATOM 838 C CA . ASN A 1 114 ? -2.557 -8.393 13.585 1.00 68.00 114 ASN A CA 1
ATOM 839 C C . ASN A 1 114 ? -3.118 -9.297 12.466 1.00 68.00 114 ASN A C 1
ATOM 841 O O . ASN A 1 114 ? -2.753 -10.465 12.350 1.00 68.00 114 ASN A O 1
ATOM 845 N N . THR A 1 115 ? -4.051 -8.765 11.672 1.00 81.81 115 THR A N 1
ATOM 846 C CA . THR A 1 115 ? -4.590 -9.411 10.479 1.00 81.81 115 THR A CA 1
ATOM 847 C C . THR A 1 115 ? -3.517 -9.410 9.388 1.00 81.81 115 THR A C 1
ATOM 849 O O . THR A 1 115 ? -2.956 -8.346 9.109 1.00 81.81 115 THR A O 1
ATOM 852 N N . PRO A 1 116 ? -3.242 -10.556 8.744 1.00 91.12 116 PRO A N 1
ATOM 853 C CA . PRO A 1 116 ? -2.243 -10.624 7.690 1.00 91.12 116 PRO A CA 1
ATOM 854 C C . PRO A 1 116 ? -2.542 -9.680 6.522 1.00 91.12 116 PRO A C 1
ATOM 856 O O . PRO A 1 116 ? -3.700 -9.401 6.200 1.00 91.12 116 PRO A O 1
ATOM 859 N N . ILE A 1 117 ? -1.487 -9.229 5.856 1.00 93.75 117 ILE A N 1
ATOM 860 C CA . ILE A 1 117 ? -1.553 -8.481 4.599 1.00 93.75 117 ILE A CA 1
ATOM 861 C C . ILE A 1 117 ? -1.039 -9.346 3.450 1.00 93.75 117 ILE A C 1
ATOM 863 O O . ILE A 1 117 ? -0.164 -10.195 3.640 1.00 93.75 117 ILE A O 1
ATOM 867 N N . GLY A 1 118 ? -1.590 -9.126 2.259 1.00 96.44 118 GLY A N 1
ATOM 868 C CA . GLY A 1 118 ? -1.060 -9.688 1.021 1.00 96.44 118 GLY A CA 1
ATOM 869 C C . GLY A 1 118 ? -0.027 -8.752 0.401 1.00 96.44 118 GLY A C 1
ATOM 870 O O . GLY A 1 118 ? -0.177 -7.532 0.447 1.00 96.44 118 GLY A O 1
ATOM 871 N N . ALA A 1 119 ? 1.008 -9.318 -0.201 1.00 97.00 119 ALA A N 1
ATOM 872 C CA . ALA A 1 119 ? 1.970 -8.594 -1.015 1.00 97.00 119 ALA A CA 1
ATOM 873 C C . ALA A 1 119 ? 2.095 -9.280 -2.375 1.00 97.00 119 ALA A C 1
ATOM 875 O O . ALA A 1 119 ? 2.153 -10.508 -2.440 1.00 97.00 119 ALA A O 1
ATOM 876 N N . ILE A 1 120 ? 2.140 -8.494 -3.444 1.00 98.25 120 ILE A N 1
ATOM 877 C CA . ILE A 1 120 ? 2.377 -8.943 -4.815 1.00 98.25 120 ILE A CA 1
ATOM 878 C C . ILE A 1 120 ? 3.512 -8.092 -5.385 1.00 98.25 120 ILE A C 1
ATOM 880 O O . ILE A 1 120 ? 3.501 -6.877 -5.229 1.00 98.25 120 ILE A O 1
ATOM 884 N N . ASP A 1 121 ? 4.467 -8.724 -6.058 1.00 97.31 121 ASP A N 1
ATOM 885 C CA . ASP A 1 121 ? 5.543 -8.064 -6.796 1.00 97.31 121 ASP A CA 1
ATOM 886 C C . ASP A 1 121 ? 5.536 -8.547 -8.248 1.00 97.31 121 ASP A C 1
ATOM 888 O O . ASP A 1 121 ? 5.711 -9.739 -8.508 1.00 97.31 121 ASP A O 1
ATOM 892 N N . ILE A 1 122 ? 5.302 -7.632 -9.188 1.00 96.38 122 ILE A N 1
ATOM 893 C CA . ILE A 1 122 ? 5.225 -7.909 -10.625 1.00 96.38 122 ILE A CA 1
ATOM 894 C C . ILE A 1 122 ? 6.479 -7.358 -11.304 1.00 96.38 122 ILE A C 1
ATOM 896 O O . ILE A 1 122 ? 6.560 -6.185 -11.670 1.00 96.38 122 ILE A O 1
ATOM 900 N N . GLY A 1 123 ? 7.472 -8.224 -11.488 1.00 91.75 123 GLY A N 1
ATOM 901 C CA . GLY A 1 123 ? 8.648 -7.927 -12.296 1.00 91.75 123 GLY A CA 1
ATOM 902 C C . GLY A 1 123 ? 8.485 -8.410 -13.735 1.00 91.75 123 GLY A C 1
ATOM 903 O O . GLY A 1 123 ? 7.660 -9.266 -14.038 1.00 91.75 123 GLY A O 1
ATOM 904 N N . GLY A 1 124 ? 9.353 -7.943 -14.632 1.00 87.81 124 GLY A N 1
ATOM 905 C CA . GLY A 1 124 ? 9.327 -8.367 -16.039 1.00 87.81 124 GLY A CA 1
ATOM 906 C C . GLY A 1 124 ? 9.738 -9.828 -16.297 1.00 87.81 124 GLY A C 1
ATOM 907 O O . GLY A 1 124 ? 9.542 -10.338 -17.390 1.00 87.81 124 GLY A O 1
ATOM 908 N N . THR A 1 125 ? 10.323 -10.519 -15.313 1.00 88.38 125 THR A N 1
ATOM 909 C CA . THR A 1 125 ? 10.767 -11.925 -15.455 1.00 88.38 125 THR A CA 1
ATOM 910 C C . THR A 1 125 ? 10.074 -12.888 -14.499 1.00 88.38 125 THR A C 1
ATOM 912 O O . THR A 1 125 ? 9.934 -14.075 -14.799 1.00 88.38 125 THR A O 1
ATOM 915 N N . LYS A 1 126 ? 9.661 -12.396 -13.333 1.00 94.81 126 LYS A N 1
ATOM 916 C CA . LYS A 1 126 ? 8.989 -13.171 -12.296 1.00 94.81 126 LYS A CA 1
ATOM 917 C C . LYS A 1 126 ? 7.914 -12.327 -11.622 1.00 94.81 126 LYS A C 1
ATOM 919 O O . LYS A 1 126 ? 8.105 -11.129 -11.419 1.00 94.81 126 LYS A O 1
ATOM 924 N N . ILE A 1 127 ? 6.862 -13.005 -11.189 1.00 97.56 127 ILE A N 1
ATOM 925 C CA . ILE A 1 127 ? 5.841 -12.492 -10.285 1.00 97.56 127 ILE A CA 1
ATOM 926 C C . ILE A 1 127 ? 6.002 -13.225 -8.958 1.00 97.56 127 ILE A C 1
ATOM 928 O O . ILE A 1 127 ? 6.170 -14.448 -8.938 1.00 97.56 127 ILE A O 1
ATOM 932 N N . ALA A 1 128 ? 5.970 -12.499 -7.849 1.00 97.88 128 ALA A N 1
ATOM 933 C CA . ALA A 1 128 ? 5.958 -13.071 -6.512 1.00 97.88 128 ALA A CA 1
ATOM 934 C C . ALA A 1 128 ? 4.699 -12.641 -5.761 1.00 97.88 128 ALA A C 1
ATOM 936 O O . ALA A 1 128 ? 4.212 -11.529 -5.936 1.00 97.88 128 ALA A O 1
ATOM 937 N N . ALA A 1 129 ? 4.198 -13.517 -4.898 1.00 98.19 129 ALA A N 1
ATOM 938 C CA . ALA A 1 129 ? 3.195 -13.168 -3.908 1.00 98.19 129 ALA A CA 1
ATOM 939 C C . ALA A 1 129 ? 3.651 -13.634 -2.529 1.00 98.19 129 ALA A C 1
ATOM 941 O O . ALA A 1 129 ? 4.415 -14.598 -2.401 1.00 98.19 129 ALA A O 1
ATOM 942 N N . ALA A 1 130 ? 3.171 -12.962 -1.495 1.00 97.19 130 ALA A N 1
ATOM 943 C CA . ALA A 1 130 ? 3.467 -13.309 -0.122 1.00 97.19 130 ALA A CA 1
ATOM 944 C C . ALA A 1 130 ? 2.343 -12.894 0.829 1.00 97.19 130 ALA A C 1
ATOM 946 O O . ALA A 1 130 ? 1.552 -11.997 0.542 1.00 97.19 130 ALA A O 1
ATOM 947 N N . ILE A 1 131 ? 2.300 -13.557 1.979 1.00 95.94 131 ILE A N 1
ATOM 948 C CA . ILE A 1 131 ? 1.464 -13.188 3.118 1.00 95.94 131 ILE A CA 1
ATOM 949 C C . ILE A 1 131 ? 2.399 -12.774 4.247 1.00 95.94 131 ILE A C 1
ATOM 951 O O . ILE A 1 131 ? 3.370 -13.477 4.537 1.00 95.94 131 ILE A O 1
ATOM 955 N N . SER A 1 132 ? 2.109 -11.642 4.880 1.00 89.44 132 SER A N 1
ATOM 956 C CA . SER A 1 132 ? 2.904 -11.103 5.984 1.00 89.44 132 SER A CA 1
ATOM 957 C C . SER A 1 132 ? 2.028 -10.778 7.189 1.00 89.44 132 SER A C 1
ATOM 959 O O . SER A 1 132 ? 0.895 -10.321 7.031 1.00 89.44 132 SER A O 1
ATOM 961 N N . ALA A 1 133 ? 2.565 -10.976 8.391 1.00 83.19 133 ALA A N 1
ATOM 962 C CA . ALA A 1 133 ? 2.029 -10.424 9.629 1.00 83.19 133 ALA A CA 1
ATOM 963 C C . ALA A 1 133 ? 2.958 -9.287 10.078 1.00 83.19 133 ALA A C 1
ATOM 965 O O . ALA A 1 133 ? 4.023 -9.513 10.648 1.00 83.19 133 ALA A O 1
ATOM 966 N N . GLY A 1 134 ? 2.594 -8.043 9.756 1.00 76.50 134 GLY A N 1
ATOM 967 C CA . GLY A 1 134 ? 3.521 -6.919 9.883 1.00 76.50 134 GLY A CA 1
ATOM 968 C C . GLY A 1 134 ? 4.660 -7.027 8.864 1.00 76.50 134 GLY A C 1
ATOM 969 O O . GLY A 1 134 ? 4.408 -6.967 7.660 1.00 76.50 134 GLY A O 1
ATOM 970 N N . VAL A 1 135 ? 5.897 -7.171 9.343 1.00 73.69 135 VAL A N 1
ATOM 971 C CA . VAL A 1 135 ? 7.107 -7.320 8.505 1.00 73.69 135 VAL A CA 1
ATOM 972 C C . VAL A 1 135 ? 7.564 -8.773 8.358 1.00 73.69 135 VAL A C 1
ATOM 974 O O . VAL A 1 135 ? 8.459 -9.057 7.563 1.00 73.69 135 VAL A O 1
ATOM 977 N N . ASP A 1 136 ? 6.961 -9.689 9.117 1.00 81.31 136 ASP A N 1
ATOM 978 C CA . ASP A 1 136 ? 7.363 -11.088 9.148 1.00 81.31 136 ASP A CA 1
ATOM 979 C C . ASP A 1 136 ? 6.594 -11.902 8.105 1.00 81.31 136 ASP A C 1
ATOM 981 O O . ASP A 1 136 ? 5.361 -11.985 8.116 1.00 81.31 136 ASP A O 1
ATOM 985 N N . TRP A 1 137 ? 7.344 -12.551 7.213 1.00 87.12 137 TRP A N 1
ATOM 986 C CA . TRP A 1 137 ? 6.776 -13.431 6.198 1.00 87.12 137 TRP A CA 1
ATOM 987 C C . TRP A 1 137 ? 6.120 -14.656 6.834 1.00 87.12 137 TRP A C 1
ATOM 989 O O . TRP A 1 137 ? 6.783 -15.450 7.500 1.00 87.12 137 TRP A O 1
ATOM 999 N N . VAL A 1 138 ? 4.836 -14.850 6.541 1.00 90.31 138 VAL A N 1
ATOM 1000 C CA . VAL A 1 138 ? 4.114 -16.092 6.838 1.00 90.31 138 VAL A CA 1
ATOM 1001 C C . VAL A 1 138 ? 4.435 -17.130 5.768 1.00 90.31 138 VAL A C 1
ATOM 1003 O O . VAL A 1 138 ? 4.838 -18.247 6.079 1.00 90.31 138 VAL A O 1
ATOM 1006 N N . ASP A 1 139 ? 4.281 -16.756 4.497 1.00 95.44 139 ASP A N 1
ATOM 1007 C CA . ASP A 1 139 ? 4.511 -17.642 3.357 1.00 95.44 139 ASP A CA 1
ATOM 1008 C C . ASP A 1 139 ? 4.719 -16.824 2.072 1.00 95.44 139 ASP A C 1
ATOM 1010 O O . ASP A 1 139 ? 4.274 -15.676 1.984 1.00 95.44 139 ASP A O 1
ATOM 1014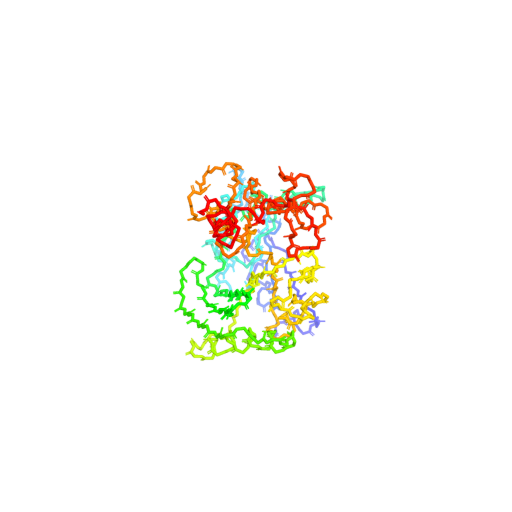 N N . ARG A 1 140 ? 5.399 -17.396 1.072 1.00 96.94 140 ARG A N 1
ATOM 1015 C CA . ARG A 1 140 ? 5.646 -16.755 -0.228 1.00 96.94 140 ARG A CA 1
ATOM 1016 C C . ARG A 1 140 ? 5.754 -17.761 -1.367 1.00 96.94 140 ARG A C 1
ATOM 1018 O O . ARG A 1 140 ? 6.245 -18.874 -1.196 1.00 96.94 140 ARG A O 1
ATOM 1025 N N . GLU A 1 141 ? 5.370 -17.334 -2.561 1.00 97.56 141 GLU A N 1
ATOM 1026 C CA . GLU A 1 141 ? 5.473 -18.120 -3.788 1.00 97.56 141 GLU A CA 1
ATOM 1027 C C . GLU A 1 141 ? 5.841 -17.221 -4.972 1.00 97.56 141 GLU A C 1
ATOM 1029 O O . GLU A 1 141 ? 5.693 -16.002 -4.914 1.00 97.56 141 GLU A O 1
ATOM 1034 N N . ARG A 1 142 ? 6.362 -17.818 -6.046 1.00 98.06 142 ARG A N 1
ATOM 1035 C CA . ARG A 1 142 ? 6.717 -17.103 -7.273 1.00 98.06 142 ARG A CA 1
ATOM 1036 C C . ARG A 1 142 ? 6.418 -17.930 -8.515 1.00 98.06 142 ARG A C 1
ATOM 1038 O O . ARG A 1 142 ? 6.519 -19.155 -8.472 1.00 98.06 142 ARG A O 1
ATOM 1045 N N . ALA A 1 143 ? 6.152 -17.246 -9.619 1.00 97.62 143 ALA A N 1
ATOM 1046 C CA . ALA A 1 143 ? 6.004 -17.818 -10.952 1.00 97.62 143 ALA A CA 1
ATOM 1047 C C . ALA A 1 143 ? 6.736 -16.950 -11.996 1.00 97.62 143 ALA A C 1
ATOM 1049 O O . ALA A 1 143 ? 7.023 -15.783 -11.721 1.00 97.62 143 ALA A O 1
ATOM 1050 N N . PRO A 1 144 ? 7.074 -17.491 -13.179 1.00 96.38 144 PRO A N 1
ATOM 1051 C CA . PRO A 1 144 ? 7.529 -16.684 -14.312 1.00 96.38 144 PRO A CA 1
ATOM 1052 C C . PRO A 1 144 ? 6.471 -15.658 -14.740 1.00 96.38 144 PRO A C 1
ATOM 1054 O O . PRO A 1 144 ? 5.278 -15.939 -14.638 1.00 96.38 144 PRO A O 1
ATOM 1057 N N . THR A 1 145 ? 6.903 -14.501 -15.244 1.00 94.00 145 THR A N 1
ATOM 1058 C CA . THR A 1 145 ? 5.999 -13.475 -15.796 1.00 94.00 145 THR A CA 1
ATOM 1059 C C . THR A 1 145 ? 5.529 -13.883 -17.197 1.00 94.00 145 THR A C 1
ATOM 1061 O O . THR A 1 145 ? 6.376 -14.116 -18.064 1.00 94.00 145 THR A O 1
ATOM 1064 N N . PRO A 1 146 ? 4.210 -13.997 -17.447 1.00 92.06 146 PRO A N 1
ATOM 1065 C CA . PRO A 1 146 ? 3.678 -14.216 -18.792 1.00 92.06 146 PRO A CA 1
ATOM 1066 C C . PRO A 1 146 ? 3.927 -13.022 -19.724 1.00 92.06 146 PRO A C 1
ATOM 1068 O O . PRO A 1 146 ? 4.125 -11.901 -19.271 1.00 92.06 146 PRO A O 1
ATOM 1071 N N . ALA A 1 147 ? 3.860 -13.253 -21.037 1.00 85.00 147 ALA A N 1
ATOM 1072 C CA . ALA A 1 147 ? 4.012 -12.193 -22.042 1.00 85.00 147 ALA A CA 1
ATOM 1073 C C . ALA A 1 147 ? 2.727 -11.376 -22.292 1.00 85.00 147 ALA A C 1
ATOM 1075 O O . ALA A 1 147 ? 2.768 -10.385 -23.014 1.00 85.00 147 ALA A O 1
ATOM 1076 N N . ASP A 1 148 ? 1.596 -11.813 -21.738 1.00 90.00 148 ASP A N 1
ATOM 1077 C CA . ASP A 1 148 ? 0.275 -11.210 -21.916 1.00 90.00 148 ASP A CA 1
ATOM 1078 C C . ASP A 1 148 ? -0.172 -10.502 -20.629 1.00 90.00 148 ASP A C 1
ATOM 1080 O O . ASP A 1 148 ? -0.031 -11.056 -19.536 1.00 90.00 148 ASP A O 1
ATOM 1084 N N . ALA A 1 149 ? -0.700 -9.283 -20.754 1.00 88.19 149 ALA A N 1
ATOM 1085 C CA . ALA A 1 149 ? -1.040 -8.431 -19.616 1.00 88.19 149 ALA A CA 1
ATOM 1086 C C . ALA A 1 149 ? -2.134 -9.030 -18.715 1.00 88.19 149 ALA A C 1
ATOM 1088 O O . ALA A 1 149 ? -1.987 -9.023 -17.490 1.00 88.19 149 ALA A O 1
ATOM 1089 N N . ASP A 1 150 ? -3.186 -9.611 -19.296 1.00 91.75 150 ASP A N 1
ATOM 1090 C CA . ASP A 1 150 ? -4.252 -10.252 -18.522 1.00 91.75 150 ASP A CA 1
ATOM 1091 C C . ASP A 1 150 ? -3.709 -11.490 -17.800 1.00 91.75 150 ASP A C 1
ATOM 1093 O O . ASP A 1 150 ? -3.988 -11.720 -16.619 1.00 91.75 150 ASP A O 1
ATOM 1097 N N . ALA A 1 151 ? -2.859 -12.271 -18.472 1.00 94.38 151 ALA A N 1
ATOM 1098 C CA . ALA A 1 151 ? -2.183 -13.409 -17.865 1.00 94.38 151 ALA A CA 1
ATOM 1099 C C . ALA A 1 151 ? -1.251 -13.001 -16.709 1.00 94.38 151 ALA A C 1
ATOM 1101 O O . ALA A 1 151 ? -1.161 -13.741 -15.726 1.00 94.38 151 ALA A O 1
ATOM 1102 N N . VAL A 1 152 ? -0.587 -11.841 -16.779 1.00 95.56 152 VAL A N 1
ATOM 1103 C CA . VAL A 1 152 ? 0.219 -11.289 -15.672 1.00 95.56 152 VAL A CA 1
ATOM 1104 C C . VAL A 1 152 ? -0.654 -11.038 -14.442 1.00 95.56 152 VAL A C 1
ATOM 1106 O O . VAL A 1 152 ? -0.332 -11.525 -13.355 1.00 95.56 152 VAL A O 1
ATOM 1109 N N . VAL A 1 153 ? -1.779 -10.336 -14.607 1.00 96.25 153 VAL A N 1
ATOM 1110 C CA . VAL A 1 153 ? -2.698 -10.022 -13.500 1.00 96.25 153 VAL A CA 1
ATOM 1111 C C . VAL A 1 153 ? -3.293 -11.297 -12.903 1.00 96.25 153 VAL A C 1
ATOM 1113 O O . VAL A 1 153 ? -3.252 -11.485 -11.685 1.00 96.25 153 VAL A O 1
ATOM 1116 N N . ASN A 1 154 ? -3.766 -12.216 -13.748 1.00 97.25 154 ASN A N 1
ATOM 1117 C CA . ASN A 1 154 ? -4.322 -13.494 -13.305 1.00 97.25 154 ASN A CA 1
ATOM 1118 C C . ASN A 1 154 ? -3.284 -14.334 -12.549 1.00 97.25 154 ASN A C 1
ATOM 1120 O O . ASN A 1 154 ? -3.582 -14.873 -11.488 1.00 97.25 154 ASN A O 1
ATOM 1124 N N . THR A 1 155 ? -2.036 -14.376 -13.024 1.00 98.12 155 THR A N 1
ATOM 1125 C CA . THR A 1 155 ? -0.952 -15.102 -12.340 1.00 98.12 155 THR A CA 1
ATOM 1126 C C . THR A 1 155 ? -0.674 -14.525 -10.950 1.00 98.12 155 THR A C 1
ATOM 1128 O O . THR A 1 155 ? -0.457 -15.279 -9.999 1.00 98.12 155 THR A O 1
ATOM 1131 N N . ALA A 1 156 ? -0.688 -13.197 -10.812 1.00 98.06 156 ALA A N 1
ATOM 1132 C CA . ALA A 1 156 ? -0.498 -12.525 -9.531 1.00 98.06 156 ALA A CA 1
ATOM 1133 C C . ALA A 1 156 ? -1.627 -12.841 -8.532 1.00 98.06 156 ALA A C 1
ATOM 1135 O O . ALA A 1 156 ? -1.356 -13.170 -7.373 1.00 98.06 156 ALA A O 1
ATOM 1136 N N . ILE A 1 157 ? -2.881 -12.790 -8.994 1.00 98.38 157 ILE A N 1
ATOM 1137 C CA . ILE A 1 157 ? -4.066 -13.141 -8.201 1.00 98.38 157 ILE A CA 1
ATOM 1138 C C . ILE A 1 157 ? -4.005 -14.614 -7.779 1.00 98.38 157 ILE A C 1
ATOM 1140 O O . ILE A 1 157 ? -4.126 -14.912 -6.589 1.00 98.38 157 ILE A O 1
ATOM 1144 N N . ASP A 1 158 ? -3.739 -15.523 -8.717 1.00 98.44 158 ASP A N 1
ATOM 1145 C CA . ASP A 1 158 ? -3.662 -16.964 -8.466 1.00 98.44 158 ASP A CA 1
ATOM 1146 C C . ASP A 1 158 ? -2.599 -17.308 -7.419 1.00 98.44 158 ASP A C 1
ATOM 1148 O O . ASP A 1 158 ? -2.842 -18.115 -6.519 1.00 98.44 158 ASP A O 1
ATOM 1152 N N . LEU A 1 159 ? -1.414 -16.692 -7.507 1.00 98.50 159 LEU A N 1
ATOM 1153 C CA . LEU A 1 159 ? -0.344 -16.892 -6.530 1.00 98.50 159 LEU A CA 1
ATOM 1154 C C . LEU A 1 159 ? -0.811 -16.532 -5.114 1.00 98.50 159 LEU A C 1
ATOM 1156 O O . LEU A 1 159 ? -0.632 -17.326 -4.188 1.00 98.50 159 LEU A O 1
ATOM 1160 N N . LEU A 1 160 ? -1.440 -15.368 -4.938 1.00 98.19 160 LEU A N 1
ATOM 1161 C CA . LEU A 1 160 ? -1.914 -14.937 -3.625 1.00 98.19 160 LEU A CA 1
ATOM 1162 C C . LEU A 1 160 ? -3.093 -15.795 -3.130 1.00 98.19 160 LEU A C 1
ATOM 1164 O O . LEU A 1 160 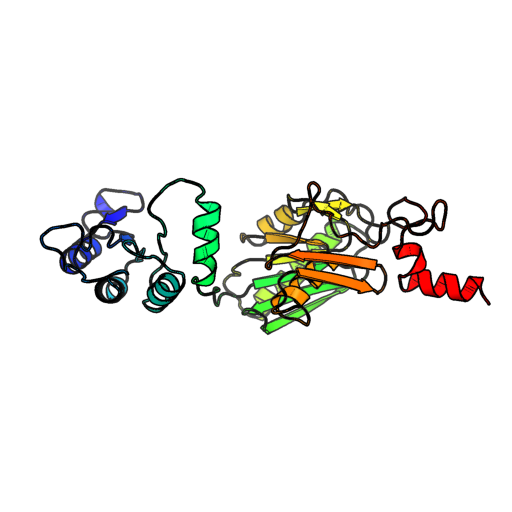? -3.116 -16.177 -1.960 1.00 98.19 160 LEU A O 1
ATOM 1168 N N . GLN A 1 161 ? -4.025 -16.182 -4.007 1.00 97.88 161 GLN A N 1
ATOM 1169 C CA . GLN A 1 161 ? -5.124 -17.093 -3.663 1.00 97.88 161 GLN A CA 1
ATOM 1170 C C . GLN A 1 161 ? -4.613 -18.458 -3.184 1.00 97.88 161 GLN A C 1
ATOM 1172 O O . GLN A 1 161 ? -5.099 -18.978 -2.174 1.00 97.88 161 GLN A O 1
ATOM 1177 N N . ARG A 1 162 ? -3.593 -19.025 -3.847 1.00 98.06 162 ARG A N 1
ATOM 1178 C CA . ARG A 1 162 ? -2.955 -20.277 -3.408 1.00 98.06 162 ARG A CA 1
ATOM 1179 C C . ARG A 1 162 ? -2.363 -20.148 -2.009 1.00 98.06 162 ARG A C 1
ATOM 1181 O O . ARG A 1 162 ? -2.554 -21.052 -1.194 1.00 98.06 162 ARG A O 1
ATOM 1188 N N . LEU A 1 163 ? -1.693 -19.034 -1.708 1.00 97.69 163 LEU A N 1
ATOM 1189 C CA . LEU A 1 163 ? -1.142 -18.776 -0.375 1.00 97.69 163 LEU A CA 1
ATOM 1190 C C . LEU A 1 163 ? -2.239 -18.664 0.688 1.00 97.69 163 LEU A C 1
ATOM 1192 O O . LEU A 1 163 ? -2.108 -19.269 1.754 1.00 97.69 163 LEU A O 1
ATOM 1196 N N . ILE A 1 164 ? -3.325 -17.942 0.398 1.00 96.31 164 ILE A N 1
ATOM 1197 C CA . ILE A 1 164 ? -4.470 -17.789 1.309 1.00 96.31 164 ILE A CA 1
ATOM 1198 C C . ILE A 1 164 ? -5.074 -19.159 1.623 1.00 96.31 164 ILE A C 1
ATOM 1200 O O . ILE A 1 164 ? -5.257 -19.503 2.793 1.00 96.31 164 ILE A O 1
ATOM 1204 N N . HIS A 1 165 ? -5.332 -19.965 0.588 1.00 96.69 165 HIS A N 1
ATOM 1205 C CA . HIS A 1 165 ? -5.925 -21.290 0.739 1.00 96.69 165 HIS A CA 1
ATOM 1206 C C . HIS A 1 165 ? -5.007 -22.242 1.517 1.00 96.69 165 HIS A C 1
ATOM 1208 O O . HIS A 1 165 ? -5.438 -22.868 2.488 1.00 96.69 165 HIS A O 1
ATOM 1214 N N . ARG A 1 166 ? -3.722 -22.309 1.140 1.00 96.31 166 ARG A N 1
ATOM 1215 C CA . ARG A 1 166 ? -2.713 -23.171 1.776 1.00 96.31 166 ARG A CA 1
ATOM 1216 C C . ARG A 1 166 ? -2.550 -22.871 3.266 1.00 96.31 166 ARG A C 1
ATOM 1218 O O . ARG A 1 166 ? -2.429 -23.803 4.058 1.00 96.31 166 ARG A O 1
ATOM 1225 N N . ASN A 1 167 ? -2.590 -21.594 3.644 1.00 94.25 167 ASN A N 1
ATOM 1226 C CA . ASN A 1 167 ? -2.398 -21.144 5.025 1.00 94.25 167 ASN A CA 1
ATOM 1227 C C . ASN A 1 167 ? -3.710 -20.960 5.803 1.00 94.25 167 ASN A C 1
ATOM 1229 O O . ASN A 1 167 ? -3.673 -20.561 6.965 1.00 94.25 167 ASN A O 1
ATOM 1233 N N . ARG A 1 168 ? -4.865 -21.273 5.195 1.00 93.94 168 ARG A N 1
ATOM 1234 C CA . ARG A 1 168 ? -6.203 -21.146 5.804 1.00 93.94 168 ARG A CA 1
ATOM 1235 C C . ARG A 1 168 ? -6.468 -19.744 6.366 1.00 93.94 168 ARG A C 1
ATOM 1237 O O . ARG A 1 168 ? -7.038 -19.594 7.447 1.00 93.94 168 ARG A O 1
ATOM 1244 N N . ILE A 1 169 ? -6.042 -18.716 5.637 1.00 91.12 169 ILE A N 1
ATOM 1245 C CA . ILE A 1 169 ? -6.246 -17.322 6.037 1.00 91.12 169 ILE A CA 1
ATOM 1246 C C . ILE A 1 169 ? -7.704 -16.938 5.779 1.00 91.12 169 ILE A C 1
ATOM 1248 O O . ILE A 1 169 ? -8.175 -17.016 4.649 1.00 91.12 169 ILE A O 1
ATOM 1252 N N . GLY A 1 170 ? -8.421 -16.534 6.831 1.00 87.88 170 GLY A N 1
ATOM 1253 C CA . GLY A 1 170 ? -9.839 -16.165 6.729 1.00 87.88 170 GLY A CA 1
ATOM 1254 C C . GLY A 1 170 ? -10.081 -14.815 6.048 1.00 87.88 170 GLY A C 1
ATOM 1255 O O . GLY A 1 170 ? -11.058 -14.665 5.323 1.00 87.88 170 GLY A O 1
ATOM 1256 N N . SER A 1 171 ? -9.194 -13.841 6.262 1.00 87.69 171 SER A N 1
ATOM 1257 C CA . SER A 1 171 ? -9.266 -12.514 5.642 1.00 87.69 171 SER A CA 1
ATOM 1258 C C . SER A 1 171 ? -7.900 -11.833 5.643 1.00 87.69 171 SER A C 1
ATOM 1260 O O . SER A 1 171 ? -7.143 -11.978 6.607 1.00 87.69 171 SER A O 1
ATOM 1262 N N . LEU A 1 172 ? -7.623 -11.038 4.610 1.00 93.12 172 LEU A N 1
ATOM 1263 C CA . LEU A 1 172 ? -6.509 -10.090 4.593 1.00 93.12 172 LEU A CA 1
ATOM 1264 C C . LEU A 1 172 ? -6.991 -8.706 5.045 1.00 93.12 172 LEU A C 1
ATOM 1266 O O . LEU A 1 172 ? -8.137 -8.342 4.802 1.00 93.12 172 LEU A O 1
ATOM 1270 N N . ALA A 1 173 ? -6.123 -7.919 5.680 1.00 91.88 173 ALA A N 1
ATOM 1271 C CA . ALA A 1 173 ? -6.438 -6.524 6.002 1.00 91.88 173 ALA A CA 1
ATOM 1272 C C . ALA A 1 173 ? -6.335 -5.605 4.778 1.00 91.88 173 ALA A C 1
ATOM 1274 O O . ALA A 1 173 ? -7.110 -4.661 4.644 1.00 91.88 173 ALA A O 1
ATOM 1275 N N . ALA A 1 174 ? -5.350 -5.862 3.919 1.00 94.88 174 ALA A N 1
ATOM 1276 C CA . ALA A 1 174 ? -5.066 -5.105 2.707 1.00 94.88 174 ALA A CA 1
ATOM 1277 C C . ALA A 1 174 ? -4.109 -5.898 1.806 1.00 94.88 174 ALA A C 1
ATOM 1279 O O . ALA A 1 174 ? -3.503 -6.883 2.248 1.00 94.88 174 ALA A O 1
ATOM 1280 N N . ILE A 1 175 ? -3.943 -5.437 0.565 1.00 97.44 175 ILE A N 1
ATOM 1281 C CA . ILE A 1 175 ? -2.943 -5.949 -0.377 1.00 97.44 175 ILE A CA 1
ATOM 1282 C C . ILE A 1 175 ? -2.062 -4.800 -0.881 1.00 97.44 175 ILE A C 1
ATOM 1284 O O . ILE A 1 175 ? -2.561 -3.770 -1.332 1.00 97.44 175 ILE A O 1
ATOM 1288 N N . GLY A 1 176 ? -0.745 -4.977 -0.811 1.00 96.88 176 GLY A N 1
ATOM 1289 C CA . GLY A 1 176 ? 0.231 -4.112 -1.471 1.00 96.88 176 GLY A CA 1
ATOM 1290 C C . GLY A 1 176 ? 0.731 -4.748 -2.764 1.00 96.88 176 GLY A C 1
ATOM 1291 O O . GLY A 1 176 ? 1.068 -5.929 -2.773 1.00 96.88 176 GLY A O 1
ATOM 1292 N N . VAL A 1 177 ? 0.797 -3.974 -3.843 1.00 98.06 177 VAL A N 1
ATOM 1293 C CA . VAL A 1 177 ? 1.304 -4.420 -5.142 1.00 98.06 177 VAL A CA 1
ATOM 1294 C C . VAL A 1 177 ? 2.458 -3.521 -5.575 1.00 98.06 177 VAL A C 1
ATOM 1296 O O . VAL A 1 177 ? 2.261 -2.323 -5.786 1.00 98.06 177 VAL A O 1
ATOM 1299 N N . SER A 1 178 ? 3.656 -4.086 -5.709 1.00 96.19 178 SER A N 1
ATOM 1300 C CA . SER A 1 178 ? 4.765 -3.467 -6.434 1.00 96.19 178 SER A CA 1
ATOM 1301 C C . SER A 1 178 ? 4.792 -3.965 -7.872 1.00 96.19 178 SER A C 1
ATOM 1303 O O . SER A 1 178 ? 4.452 -5.114 -8.159 1.00 96.19 178 SER A O 1
ATOM 1305 N N . THR A 1 179 ? 5.176 -3.097 -8.799 1.00 94.44 179 THR A N 1
ATOM 1306 C CA . THR A 1 179 ? 5.267 -3.453 -10.215 1.00 94.44 179 THR A CA 1
ATOM 1307 C C . THR A 1 179 ? 6.355 -2.666 -10.924 1.00 94.44 179 THR A C 1
ATOM 1309 O O . THR A 1 179 ? 6.593 -1.496 -10.617 1.00 94.44 179 THR A O 1
ATOM 1312 N N . GLY A 1 180 ? 6.972 -3.290 -11.924 1.00 89.50 180 GLY A N 1
ATOM 1313 C CA . GLY A 1 180 ? 7.737 -2.564 -12.930 1.00 89.50 180 GLY A CA 1
ATOM 1314 C C . GLY A 1 180 ? 6.835 -1.619 -13.732 1.00 89.50 180 GLY A C 1
ATOM 1315 O O . GLY A 1 180 ? 5.635 -1.864 -13.883 1.00 89.50 180 GLY A O 1
ATOM 1316 N N . GLY A 1 181 ? 7.424 -0.546 -14.261 1.00 88.44 181 GLY A N 1
ATOM 1317 C CA . GLY A 1 181 ? 6.700 0.501 -14.985 1.00 88.44 181 GLY A CA 1
ATOM 1318 C C . GLY A 1 181 ? 6.249 1.670 -14.102 1.00 88.44 181 GLY A C 1
ATOM 1319 O O . GLY A 1 181 ? 6.433 1.675 -12.882 1.00 88.44 181 GLY A O 1
ATOM 1320 N N . GLY A 1 182 ? 5.692 2.699 -14.740 1.00 89.56 182 GLY A N 1
ATOM 1321 C CA . GLY A 1 182 ? 5.141 3.873 -14.070 1.00 89.56 182 GLY A CA 1
ATOM 1322 C C . GLY A 1 182 ? 3.738 3.603 -13.534 1.00 89.56 182 GLY A C 1
ATOM 1323 O O . GLY A 1 182 ? 2.909 3.036 -14.241 1.00 89.56 182 GLY A O 1
ATOM 1324 N N . VAL A 1 183 ? 3.455 4.041 -12.305 1.00 93.06 183 VAL A N 1
ATOM 1325 C CA . VAL A 1 183 ? 2.148 3.873 -11.646 1.00 93.06 183 VAL A CA 1
ATOM 1326 C C . VAL A 1 183 ? 1.581 5.236 -11.258 1.00 93.06 183 VAL A C 1
ATOM 1328 O O . VAL A 1 183 ? 2.236 5.997 -10.537 1.00 93.06 183 VAL A O 1
ATOM 1331 N N . ASP A 1 184 ? 0.361 5.533 -11.705 1.00 91.25 184 ASP A N 1
ATOM 1332 C CA . ASP A 1 184 ? -0.337 6.781 -11.378 1.00 91.25 184 ASP A CA 1
ATOM 1333 C C . ASP A 1 184 ? -0.934 6.780 -9.953 1.00 91.25 184 ASP A C 1
ATOM 1335 O O . ASP A 1 184 ? -0.721 5.866 -9.144 1.00 91.25 184 ASP A O 1
ATOM 1339 N N . HIS A 1 185 ? -1.647 7.843 -9.576 1.00 89.56 185 HIS A N 1
ATOM 1340 C CA . HIS A 1 185 ? -2.212 7.965 -8.229 1.00 89.56 185 HIS A CA 1
ATOM 1341 C C . HIS A 1 185 ? -3.354 6.973 -7.979 1.00 89.56 185 HIS A C 1
ATOM 1343 O O . HIS A 1 185 ? -3.495 6.461 -6.862 1.00 89.56 185 HIS A O 1
ATOM 1349 N N . GLU A 1 186 ? -4.095 6.645 -9.029 1.00 90.88 186 GLU A N 1
ATOM 1350 C CA . GLU A 1 186 ? -5.220 5.725 -9.078 1.00 90.88 186 GLU A CA 1
ATOM 1351 C C . GLU A 1 186 ? -4.764 4.261 -9.038 1.00 90.88 186 GLU A C 1
ATOM 1353 O O . GLU A 1 186 ? -5.559 3.383 -8.721 1.00 90.88 186 GLU A O 1
ATOM 1358 N N . GLY A 1 187 ? -3.469 3.988 -9.215 1.00 91.88 187 GLY A N 1
ATOM 1359 C CA . GLY A 1 187 ? -2.905 2.638 -9.200 1.00 91.88 187 GLY A CA 1
ATOM 1360 C C . GLY A 1 187 ? -3.021 1.917 -10.544 1.00 91.88 187 GLY A C 1
ATOM 1361 O O . GLY A 1 187 ? -2.986 0.686 -10.574 1.00 91.88 187 GLY A O 1
ATOM 1362 N N . ARG A 1 188 ? -3.160 2.673 -11.636 1.00 94.56 188 ARG A N 1
ATOM 1363 C CA . ARG A 1 188 ? -3.085 2.174 -13.008 1.00 94.56 188 ARG A CA 1
ATOM 1364 C C . ARG A 1 188 ? -1.649 2.235 -13.506 1.00 94.56 188 ARG A C 1
ATOM 1366 O O . ARG A 1 188 ? -0.844 3.067 -13.076 1.00 94.56 188 ARG A O 1
ATOM 1373 N N . ILE A 1 189 ? -1.335 1.352 -14.443 1.00 93.75 189 ILE A N 1
ATOM 1374 C CA . ILE A 1 189 ? -0.023 1.306 -15.083 1.00 93.75 189 ILE A CA 1
ATOM 1375 C C . ILE A 1 189 ? 0.042 2.409 -16.142 1.00 93.75 189 ILE A C 1
ATOM 1377 O O . ILE A 1 189 ? -0.497 2.266 -17.236 1.00 93.75 189 ILE A O 1
ATOM 1381 N N . ALA A 1 190 ? 0.691 3.523 -15.814 1.00 89.44 190 ALA A N 1
ATOM 1382 C CA . ALA A 1 190 ? 0.852 4.673 -16.701 1.00 89.44 190 ALA A CA 1
ATOM 1383 C C . ALA A 1 190 ? 1.841 4.395 -17.845 1.00 89.44 190 ALA A C 1
ATOM 1385 O O . ALA A 1 190 ? 1.679 4.909 -18.950 1.00 89.44 190 ALA A O 1
ATOM 1386 N N . SER A 1 191 ? 2.867 3.582 -17.590 1.00 87.12 191 SER A N 1
ATOM 1387 C CA . SER A 1 191 ? 3.847 3.166 -18.594 1.00 87.12 191 SER A CA 1
ATOM 1388 C C . SER A 1 191 ? 4.440 1.804 -18.247 1.00 87.12 191 SER A C 1
ATOM 1390 O O . SER A 1 191 ? 4.598 1.468 -17.076 1.00 87.12 191 SER A O 1
ATOM 1392 N N . ALA A 1 192 ? 4.793 1.024 -19.263 1.00 85.44 192 ALA A N 1
ATOM 1393 C CA . ALA A 1 192 ? 5.467 -0.263 -19.128 1.00 85.44 192 ALA A CA 1
ATOM 1394 C C . ALA A 1 192 ? 6.500 -0.409 -20.251 1.00 85.44 192 ALA A C 1
ATOM 1396 O O . ALA A 1 192 ? 6.372 0.231 -21.295 1.00 85.44 192 ALA A O 1
ATOM 1397 N N . THR A 1 193 ? 7.529 -1.223 -20.028 1.00 78.62 193 THR A N 1
ATOM 1398 C CA . THR A 1 193 ? 8.526 -1.544 -21.058 1.00 78.62 193 THR A CA 1
ATOM 1399 C C . THR A 1 193 ? 8.049 -2.713 -21.921 1.00 78.62 193 THR A C 1
ATOM 1401 O O . THR A 1 193 ? 7.159 -3.464 -21.520 1.00 78.62 193 THR A O 1
ATOM 1404 N N . ASP A 1 194 ? 8.706 -2.940 -23.060 1.00 76.44 194 ASP A N 1
ATOM 1405 C CA . ASP A 1 194 ? 8.426 -4.079 -23.954 1.00 76.44 194 ASP A CA 1
ATOM 1406 C C . ASP A 1 194 ? 8.655 -5.457 -23.306 1.00 76.44 194 ASP A C 1
ATOM 1408 O O . ASP A 1 194 ? 8.319 -6.486 -23.885 1.00 76.44 194 ASP A O 1
ATOM 1412 N N . ILE A 1 195 ? 9.210 -5.497 -22.089 1.00 73.69 195 ILE A N 1
ATOM 1413 C CA . ILE A 1 195 ? 9.321 -6.726 -21.297 1.00 73.69 195 ILE A CA 1
ATOM 1414 C C . ILE A 1 195 ? 7.928 -7.224 -20.866 1.00 73.69 195 ILE A C 1
ATOM 1416 O O . ILE A 1 195 ? 7.738 -8.425 -20.704 1.00 73.69 195 ILE A O 1
ATOM 1420 N N . MET A 1 196 ? 6.948 -6.324 -20.718 1.00 81.50 196 MET A N 1
ATOM 1421 C CA . MET A 1 196 ? 5.545 -6.658 -20.436 1.00 81.50 196 MET A CA 1
ATOM 1422 C C . MET A 1 196 ? 4.629 -5.986 -21.477 1.00 81.50 196 MET A C 1
ATOM 1424 O O . MET A 1 196 ? 4.021 -4.947 -21.194 1.00 81.50 196 MET A O 1
ATOM 1428 N N . PRO A 1 197 ? 4.543 -6.541 -22.703 1.00 82.06 197 PRO A N 1
ATOM 1429 C CA . PRO A 1 197 ? 3.749 -5.965 -23.784 1.00 82.06 197 PRO A CA 1
ATOM 1430 C C . PRO A 1 197 ? 2.277 -5.796 -23.396 1.00 82.06 197 PRO A C 1
ATOM 1432 O O . PRO A 1 197 ? 1.665 -6.687 -22.815 1.00 82.06 197 PRO A O 1
ATOM 1435 N N . GLY A 1 198 ? 1.698 -4.639 -23.724 1.00 86.00 198 GLY A N 1
ATOM 1436 C CA . GLY A 1 198 ? 0.285 -4.350 -23.445 1.00 86.00 198 GLY A CA 1
ATOM 1437 C C . GLY A 1 198 ? -0.049 -4.105 -21.970 1.00 86.00 198 GLY A C 1
ATOM 1438 O O . GLY A 1 198 ? -1.210 -3.883 -21.651 1.00 86.00 198 GLY A O 1
ATOM 1439 N N . PHE A 1 199 ? 0.941 -4.103 -21.070 1.00 90.75 199 PHE A N 1
ATOM 1440 C CA . PHE A 1 199 ? 0.696 -3.923 -19.638 1.00 90.75 199 PHE A CA 1
ATOM 1441 C C . PHE A 1 199 ? 0.355 -2.471 -19.259 1.00 90.75 199 PHE A C 1
ATOM 1443 O O . PHE A 1 199 ? -0.341 -2.229 -18.271 1.00 90.75 199 PHE A O 1
ATOM 1450 N N . ALA A 1 200 ? 0.787 -1.491 -20.059 1.00 91.69 200 ALA A N 1
ATOM 1451 C CA . ALA A 1 200 ? 0.380 -0.097 -19.896 1.00 91.69 200 ALA A CA 1
ATOM 1452 C C . ALA A 1 200 ? -1.135 0.076 -20.124 1.00 91.69 200 ALA A C 1
ATOM 1454 O O . ALA A 1 200 ? -1.699 -0.469 -21.068 1.00 91.69 200 ALA A O 1
ATOM 1455 N N . GLY A 1 201 ? -1.792 0.858 -19.267 1.00 92.00 201 GLY A N 1
ATOM 1456 C CA . GLY A 1 201 ? -3.246 1.054 -19.247 1.00 92.00 201 GLY A CA 1
ATOM 1457 C C . GLY A 1 201 ? -4.002 0.110 -18.304 1.00 92.00 201 GLY A C 1
ATOM 1458 O O . GLY A 1 201 ? -5.169 0.371 -18.002 1.00 92.00 201 GLY A O 1
ATOM 1459 N N . THR A 1 202 ? -3.345 -0.933 -17.789 1.00 94.88 202 THR A N 1
ATOM 1460 C CA . THR A 1 202 ? -3.937 -1.889 -16.841 1.00 94.88 202 THR A CA 1
ATOM 1461 C C . THR A 1 202 ? -4.353 -1.200 -15.539 1.00 94.88 202 THR A C 1
ATOM 1463 O O . THR A 1 202 ? -3.541 -0.535 -14.892 1.00 94.88 202 THR A O 1
ATOM 1466 N N . ASP A 1 203 ? -5.609 -1.387 -15.120 1.00 95.62 203 ASP A N 1
ATOM 1467 C CA . ASP A 1 203 ? -6.101 -0.953 -13.806 1.00 95.62 203 ASP A CA 1
ATOM 1468 C C . ASP A 1 203 ? -5.866 -2.044 -12.757 1.00 95.62 203 ASP A C 1
ATOM 1470 O O . ASP A 1 203 ? -6.753 -2.825 -12.403 1.00 95.62 203 ASP A O 1
ATOM 1474 N N . LEU A 1 204 ? -4.620 -2.112 -12.290 1.00 96.25 204 LEU A N 1
ATOM 1475 C CA . LEU A 1 204 ? -4.169 -3.172 -11.398 1.00 96.25 204 LEU A CA 1
ATOM 1476 C C . LEU A 1 204 ? -4.828 -3.087 -10.016 1.00 96.25 204 LEU A C 1
ATOM 1478 O O . LEU A 1 204 ? -5.129 -4.118 -9.416 1.00 96.25 204 LEU A O 1
ATOM 1482 N N . ARG A 1 205 ? -5.084 -1.870 -9.515 1.00 97.25 205 ARG A N 1
ATOM 1483 C CA . ARG A 1 205 ? -5.748 -1.685 -8.219 1.00 97.25 205 ARG A CA 1
ATOM 1484 C C . ARG A 1 205 ? -7.146 -2.283 -8.245 1.00 97.25 205 ARG A C 1
ATOM 1486 O O . ARG A 1 205 ? -7.468 -3.056 -7.346 1.00 97.25 205 ARG A O 1
ATOM 1493 N N . THR A 1 206 ? -7.949 -1.924 -9.246 1.00 97.31 206 THR A N 1
ATOM 1494 C CA . THR A 1 206 ? -9.335 -2.392 -9.352 1.00 97.31 206 THR A CA 1
ATOM 1495 C C . THR A 1 206 ? -9.378 -3.902 -9.559 1.00 97.31 206 THR A C 1
ATOM 1497 O O . THR A 1 206 ? -10.064 -4.586 -8.809 1.00 97.31 206 THR A O 1
ATOM 1500 N N . ALA A 1 207 ? -8.564 -4.446 -10.472 1.00 97.25 207 ALA A N 1
ATOM 1501 C CA . ALA A 1 207 ? -8.536 -5.885 -10.738 1.00 97.25 207 ALA A CA 1
ATOM 1502 C C . ALA A 1 207 ? -8.221 -6.723 -9.482 1.00 97.25 207 ALA A C 1
ATOM 1504 O O . ALA A 1 207 ? -8.876 -7.730 -9.215 1.00 97.25 207 ALA A O 1
ATOM 1505 N N . VAL A 1 208 ? -7.243 -6.296 -8.675 1.00 98.12 208 VAL A N 1
ATOM 1506 C CA . VAL A 1 208 ? -6.899 -6.988 -7.422 1.00 98.12 208 VAL A CA 1
ATOM 1507 C C . VAL A 1 208 ? -7.957 -6.727 -6.341 1.00 98.12 208 VAL A C 1
ATOM 1509 O O . VAL A 1 208 ? -8.300 -7.638 -5.591 1.00 98.12 208 VAL A O 1
ATOM 1512 N N . ALA A 1 209 ? -8.514 -5.517 -6.253 1.00 97.44 209 ALA A N 1
ATOM 1513 C CA . ALA A 1 209 ? -9.550 -5.203 -5.270 1.00 97.44 209 ALA A CA 1
ATOM 1514 C C . ALA A 1 209 ? -10.822 -6.031 -5.503 1.00 97.44 209 ALA A C 1
ATOM 1516 O O . ALA A 1 209 ? -11.353 -6.594 -4.547 1.00 97.44 209 ALA A O 1
ATOM 1517 N N . ASP A 1 210 ? -11.255 -6.178 -6.754 1.00 97.69 210 ASP A N 1
ATOM 1518 C CA . ASP A 1 210 ? -12.421 -6.983 -7.129 1.00 97.69 210 ASP A CA 1
ATOM 1519 C C . ASP A 1 210 ? -12.213 -8.471 -6.811 1.00 97.69 210 ASP A C 1
ATOM 1521 O O . ASP A 1 210 ? -13.138 -9.153 -6.369 1.00 97.69 210 ASP A O 1
ATOM 1525 N N . ALA A 1 211 ? -10.986 -8.976 -6.973 1.00 97.19 211 ALA A N 1
ATOM 1526 C CA . ALA A 1 211 ? -10.660 -10.375 -6.711 1.00 97.19 211 ALA A CA 1
ATOM 1527 C C . ALA A 1 211 ? -10.653 -10.747 -5.216 1.00 97.19 211 ALA A C 1
ATOM 1529 O O . ALA A 1 211 ? -10.926 -11.899 -4.875 1.00 97.19 211 ALA A O 1
ATOM 1530 N N . PHE A 1 212 ? -10.322 -9.806 -4.323 1.00 96.56 212 PHE A N 1
ATOM 1531 C CA . PHE A 1 212 ? -10.119 -10.097 -2.895 1.00 96.56 212 PHE A CA 1
ATOM 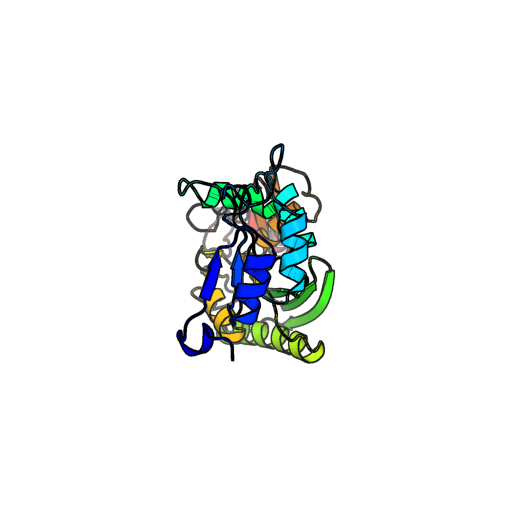1532 C C . PHE A 1 212 ? -11.066 -9.351 -1.945 1.00 96.56 212 PHE A C 1
ATOM 1534 O O . PHE A 1 212 ? -11.174 -9.739 -0.783 1.00 96.56 212 PHE A O 1
ATOM 1541 N N . GLY A 1 213 ? -11.747 -8.298 -2.399 1.00 95.69 213 GLY A N 1
ATOM 1542 C CA . GLY A 1 213 ? -12.683 -7.514 -1.588 1.00 95.69 213 GLY A CA 1
ATOM 1543 C C . GLY A 1 213 ? -12.028 -6.717 -0.454 1.00 95.69 213 GLY A C 1
ATOM 1544 O O . GLY A 1 213 ? -12.685 -6.417 0.542 1.00 95.69 213 GLY A O 1
ATOM 1545 N N . VAL A 1 214 ? -10.735 -6.393 -0.572 1.00 95.25 214 VAL A N 1
ATOM 1546 C CA . VAL A 1 214 ? -9.956 -5.669 0.449 1.00 95.25 214 VAL A CA 1
ATOM 1547 C C . VAL A 1 214 ? -9.269 -4.439 -0.151 1.00 95.25 214 VAL A C 1
ATOM 1549 O O . VAL A 1 214 ? -9.055 -4.393 -1.363 1.00 95.25 214 VAL A O 1
ATOM 1552 N N . PRO A 1 215 ? -8.883 -3.437 0.661 1.00 95.94 215 PRO A N 1
ATOM 1553 C CA . PRO A 1 215 ? -8.122 -2.291 0.175 1.00 95.94 215 PRO A CA 1
ATOM 1554 C C . PRO A 1 215 ? -6.811 -2.708 -0.507 1.00 95.94 215 PRO A C 1
ATOM 1556 O O . PRO A 1 215 ? -6.038 -3.493 0.047 1.00 95.94 215 PRO A O 1
ATOM 1559 N N . VAL A 1 216 ? -6.537 -2.133 -1.682 1.00 97.62 216 VAL A N 1
ATOM 1560 C CA . VAL A 1 216 ? -5.323 -2.403 -2.468 1.00 97.62 216 VAL A CA 1
ATOM 1561 C C . VAL A 1 216 ? -4.527 -1.122 -2.675 1.00 97.62 216 VAL A C 1
ATOM 1563 O O . VAL A 1 216 ? -5.091 -0.106 -3.085 1.00 97.62 216 VAL A O 1
ATOM 1566 N N . GLY A 1 217 ? -3.219 -1.166 -2.423 1.00 95.94 217 GLY A N 1
ATOM 1567 C CA . GLY A 1 217 ? -2.255 -0.132 -2.805 1.00 95.94 217 GLY A CA 1
ATOM 1568 C C . GLY A 1 217 ? -1.348 -0.622 -3.931 1.00 95.94 217 GLY A C 1
ATOM 1569 O O . GLY A 1 217 ? -0.858 -1.742 -3.856 1.00 95.94 217 GLY A O 1
ATOM 1570 N N . VAL A 1 218 ? -1.106 0.209 -4.947 1.00 96.88 218 VAL A N 1
ATOM 1571 C CA . VAL A 1 218 ? -0.216 -0.117 -6.076 1.00 96.88 218 VAL A CA 1
ATOM 1572 C C . VAL A 1 218 ? 0.892 0.923 -6.167 1.00 96.88 218 VAL A C 1
ATOM 1574 O O . VAL A 1 218 ? 0.639 2.120 -6.003 1.00 96.88 218 VAL A O 1
ATOM 1577 N N . MET A 1 219 ? 2.118 0.470 -6.412 1.00 93.75 219 MET A N 1
ATOM 1578 C CA . MET A 1 219 ? 3.303 1.315 -6.466 1.00 93.75 219 MET A CA 1
ATOM 1579 C C . MET A 1 219 ? 4.325 0.774 -7.466 1.00 93.75 219 MET A C 1
ATOM 1581 O O . MET A 1 219 ? 4.407 -0.430 -7.689 1.00 93.75 219 MET A O 1
ATOM 1585 N N . ASN A 1 220 ? 5.142 1.661 -8.034 1.00 93.38 220 ASN A N 1
ATOM 1586 C CA . ASN A 1 220 ? 6.358 1.240 -8.724 1.00 93.38 220 ASN A CA 1
ATOM 1587 C C . ASN A 1 220 ? 7.287 0.461 -7.760 1.00 93.38 220 ASN A C 1
ATOM 1589 O O . ASN A 1 220 ? 7.357 0.768 -6.570 1.00 93.38 220 ASN A O 1
ATOM 1593 N N . ASP A 1 221 ? 7.999 -0.536 -8.274 1.00 92.44 221 ASP A N 1
ATOM 1594 C CA . ASP A 1 221 ? 8.936 -1.392 -7.538 1.00 92.44 221 ASP A CA 1
ATOM 1595 C C . ASP A 1 221 ? 10.110 -0.636 -6.886 1.00 92.44 221 ASP A C 1
ATOM 1597 O O . ASP A 1 221 ? 10.406 -0.853 -5.710 1.00 92.44 221 ASP A O 1
ATOM 1601 N N . GLY A 1 222 ? 10.737 0.306 -7.592 1.00 92.62 222 GLY A N 1
ATOM 1602 C CA . GLY A 1 222 ? 11.780 1.184 -7.053 1.00 92.62 222 GLY A CA 1
ATOM 1603 C C . GLY A 1 222 ? 11.268 2.088 -5.930 1.00 92.62 222 GLY A C 1
ATOM 1604 O O . GLY A 1 222 ? 11.918 2.222 -4.891 1.00 92.62 222 GLY A O 1
ATOM 1605 N N . HIS A 1 223 ? 10.066 2.644 -6.094 1.00 94.31 223 HIS A N 1
ATOM 1606 C CA . HIS A 1 223 ? 9.380 3.389 -5.038 1.00 94.31 223 HIS A CA 1
ATOM 1607 C C . HIS A 1 223 ? 9.079 2.512 -3.813 1.00 94.31 223 HIS A C 1
ATOM 1609 O O . HIS A 1 223 ? 9.310 2.943 -2.682 1.00 94.31 223 HIS A O 1
ATOM 1615 N N . ALA A 1 224 ? 8.591 1.286 -4.027 1.00 94.44 224 ALA A N 1
ATOM 1616 C CA . ALA A 1 224 ? 8.263 0.353 -2.954 1.00 94.44 224 ALA A CA 1
ATOM 1617 C C . ALA A 1 224 ? 9.516 -0.058 -2.173 1.00 94.44 224 ALA A C 1
ATOM 1619 O O . ALA A 1 224 ? 9.499 -0.058 -0.943 1.00 94.44 224 ALA A O 1
ATOM 1620 N N . ALA A 1 225 ? 10.621 -0.323 -2.873 1.00 94.50 225 ALA A N 1
ATOM 1621 C CA . ALA A 1 225 ? 11.911 -0.607 -2.258 1.00 94.50 225 ALA A CA 1
ATOM 1622 C C . ALA A 1 225 ? 12.427 0.586 -1.437 1.00 94.50 225 ALA A C 1
ATOM 1624 O O . ALA A 1 225 ? 12.829 0.409 -0.289 1.00 94.50 225 ALA A O 1
ATOM 1625 N N . ALA A 1 226 ? 12.362 1.808 -1.979 1.00 95.56 226 ALA A N 1
ATOM 1626 C CA . ALA A 1 226 ? 12.767 3.012 -1.252 1.00 95.56 226 ALA A CA 1
ATOM 1627 C C . ALA A 1 226 ? 11.922 3.235 0.014 1.00 95.56 226 ALA A C 1
ATOM 1629 O O . ALA A 1 226 ? 12.466 3.578 1.063 1.00 95.56 226 ALA A O 1
ATOM 1630 N N . LEU A 1 227 ? 10.606 3.008 -0.066 1.00 94.94 227 LEU A N 1
ATOM 1631 C CA . LEU A 1 227 ? 9.711 3.108 1.086 1.00 94.94 227 LEU A CA 1
ATOM 1632 C C . LEU A 1 227 ? 10.021 2.045 2.145 1.00 94.94 227 LEU A C 1
ATOM 1634 O O . LEU A 1 227 ? 10.110 2.379 3.324 1.00 94.94 227 LEU A O 1
ATOM 1638 N N . ALA A 1 228 ? 10.236 0.795 1.732 1.00 94.06 228 ALA A N 1
ATOM 1639 C CA . ALA A 1 228 ? 10.597 -0.286 2.643 1.00 94.06 228 ALA A CA 1
ATOM 1640 C C . ALA A 1 228 ? 11.924 0.003 3.365 1.00 94.06 228 ALA A C 1
ATOM 1642 O O . ALA A 1 228 ? 11.996 -0.112 4.588 1.00 94.06 228 ALA A O 1
ATOM 1643 N N . GLU A 1 229 ? 12.952 0.454 2.640 1.00 95.88 229 GLU A N 1
ATOM 1644 C CA . GLU A 1 229 ? 14.243 0.819 3.234 1.00 95.88 229 GLU A CA 1
ATOM 1645 C C . GLU A 1 229 ? 14.132 2.002 4.203 1.00 95.88 229 GLU A C 1
ATOM 1647 O O . GLU A 1 229 ? 14.799 2.019 5.236 1.00 95.88 229 GLU A O 1
ATOM 1652 N N . ALA A 1 230 ? 13.270 2.975 3.905 1.00 95.94 230 ALA A N 1
ATOM 1653 C CA . ALA A 1 230 ? 13.030 4.117 4.779 1.00 95.94 230 ALA A CA 1
ATOM 1654 C C . ALA A 1 230 ? 12.212 3.766 6.035 1.00 95.94 230 ALA A C 1
ATOM 1656 O O . ALA A 1 230 ? 12.417 4.384 7.077 1.00 95.94 230 ALA A O 1
ATOM 1657 N N . GLU A 1 231 ? 11.285 2.805 5.963 1.00 91.25 231 GLU A N 1
ATOM 1658 C CA . GLU A 1 231 ? 10.459 2.421 7.116 1.00 91.25 231 GLU A CA 1
ATOM 1659 C C . GLU A 1 231 ? 11.179 1.403 8.012 1.00 91.25 231 GLU A C 1
ATOM 1661 O O . GLU A 1 231 ? 11.291 1.609 9.224 1.00 91.25 231 GLU A O 1
ATOM 1666 N N . ILE A 1 232 ? 11.691 0.320 7.421 1.00 90.62 232 ILE A N 1
ATOM 1667 C CA . ILE A 1 232 ? 12.163 -0.867 8.154 1.00 90.62 232 ILE A CA 1
ATOM 1668 C C . ILE A 1 232 ? 13.596 -1.289 7.809 1.00 90.62 232 ILE A C 1
ATOM 1670 O O . ILE A 1 232 ? 14.107 -2.229 8.416 1.00 90.62 232 ILE A O 1
ATOM 1674 N N . GLY A 1 233 ? 14.236 -0.625 6.845 1.00 93.38 233 GLY A N 1
ATOM 1675 C CA . GLY A 1 233 ? 15.592 -0.940 6.397 1.00 93.38 233 GLY A CA 1
ATOM 1676 C C . GLY A 1 233 ? 16.635 0.092 6.821 1.00 93.38 233 GLY A C 1
ATOM 1677 O O . GLY A 1 233 ? 16.548 0.707 7.887 1.00 93.38 233 GLY A O 1
ATOM 1678 N N . ALA A 1 234 ? 17.651 0.276 5.978 1.00 95.44 234 ALA A N 1
ATOM 1679 C CA . ALA A 1 234 ? 18.829 1.089 6.284 1.00 95.44 234 ALA A CA 1
ATOM 1680 C C . ALA A 1 234 ? 18.533 2.595 6.423 1.00 95.44 234 ALA A C 1
ATOM 1682 O O . ALA A 1 234 ? 19.320 3.329 7.020 1.00 95.44 234 ALA A O 1
ATOM 1683 N N . GLY A 1 235 ? 17.409 3.059 5.875 1.00 94.94 235 GLY A N 1
ATOM 1684 C CA . GLY A 1 235 ? 16.941 4.439 5.978 1.00 94.94 235 GLY A CA 1
ATOM 1685 C C . GLY A 1 235 ? 16.087 4.719 7.218 1.00 94.94 235 GLY A C 1
ATOM 1686 O O . GLY A 1 235 ? 15.692 5.869 7.425 1.00 94.94 235 GLY A O 1
ATOM 1687 N N . SER A 1 236 ? 15.801 3.710 8.048 1.00 94.00 236 SER A N 1
ATOM 1688 C CA . SER A 1 236 ? 14.949 3.882 9.226 1.00 94.00 236 SER A CA 1
ATOM 1689 C C . SER A 1 236 ? 15.540 4.888 10.219 1.00 94.00 236 SER A C 1
ATOM 1691 O O . SER A 1 236 ? 16.734 4.889 10.518 1.00 94.00 236 SER A O 1
ATOM 1693 N N . GLY A 1 237 ? 14.688 5.781 10.728 1.00 92.44 237 GLY A N 1
ATOM 1694 C CA . GLY A 1 237 ? 15.068 6.857 11.650 1.00 92.44 237 GLY A CA 1
ATOM 1695 C C . GLY A 1 237 ? 15.543 8.151 10.980 1.00 92.44 237 GLY A C 1
ATOM 1696 O O . GLY A 1 237 ? 15.648 9.174 11.659 1.00 92.44 237 GLY A O 1
ATOM 1697 N N . TYR A 1 238 ? 15.764 8.160 9.662 1.00 96.12 238 TYR A N 1
ATOM 1698 C CA . TYR A 1 238 ? 16.065 9.384 8.923 1.00 96.12 238 TYR A CA 1
ATOM 1699 C C . TYR A 1 238 ? 14.787 10.092 8.459 1.00 96.12 238 TYR A C 1
ATOM 1701 O O . TYR A 1 238 ? 13.829 9.476 8.001 1.00 96.12 238 TYR A O 1
ATOM 1709 N N . ALA A 1 239 ? 14.778 11.425 8.553 1.00 93.94 239 ALA A N 1
ATOM 1710 C CA . ALA A 1 239 ? 13.641 12.237 8.114 1.00 93.94 239 ALA A CA 1
ATOM 1711 C C . ALA A 1 239 ? 13.473 12.250 6.586 1.00 93.94 239 ALA A C 1
ATOM 1713 O O . ALA A 1 239 ? 12.351 12.372 6.104 1.00 93.94 239 ALA A O 1
ATOM 1714 N N . THR A 1 240 ? 14.565 12.129 5.832 1.00 96.44 240 THR A N 1
ATOM 1715 C CA . THR A 1 240 ? 14.542 12.090 4.368 1.00 96.44 240 THR A CA 1
ATOM 1716 C C . THR A 1 240 ? 15.501 11.016 3.882 1.00 96.44 240 THR A C 1
ATOM 1718 O O . THR A 1 240 ? 16.661 11.007 4.288 1.00 96.44 240 THR A O 1
ATOM 1721 N N . VAL A 1 241 ? 15.026 10.147 2.994 1.00 96.81 241 VAL A N 1
ATOM 1722 C CA . VAL A 1 241 ? 15.788 9.046 2.400 1.00 96.81 241 VAL A CA 1
ATOM 1723 C C . VAL A 1 241 ? 15.643 9.115 0.883 1.00 96.81 241 VAL A C 1
ATOM 1725 O O . VAL A 1 241 ? 14.531 9.197 0.365 1.00 96.81 241 VAL A O 1
ATOM 1728 N N . LEU A 1 242 ? 16.767 9.075 0.167 1.00 95.31 242 LEU A N 1
ATOM 1729 C CA . LEU A 1 242 ? 16.798 8.794 -1.267 1.00 95.31 242 LEU A CA 1
ATOM 1730 C C . LEU A 1 242 ? 17.192 7.327 -1.441 1.00 95.31 242 LEU A C 1
ATOM 1732 O O . LEU A 1 242 ? 18.337 6.963 -1.177 1.00 95.31 242 LEU A O 1
ATOM 1736 N N . GLY A 1 243 ? 16.246 6.497 -1.868 1.00 94.81 243 GLY A N 1
ATOM 1737 C CA . GLY A 1 243 ? 16.503 5.109 -2.237 1.00 94.81 243 GLY A CA 1
ATOM 1738 C C . GLY A 1 243 ? 16.832 5.004 -3.722 1.00 94.81 243 GLY A C 1
ATOM 1739 O O . GL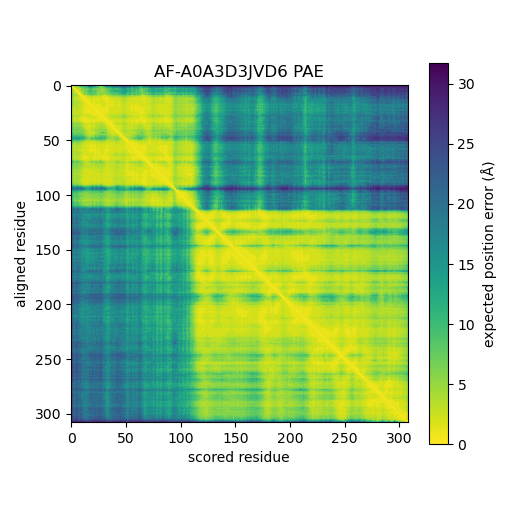Y A 1 243 ? 16.152 5.621 -4.541 1.00 94.81 243 GLY A O 1
ATOM 1740 N N . LEU A 1 244 ? 17.851 4.216 -4.066 1.00 93.75 244 LEU A N 1
ATOM 1741 C CA . LEU A 1 244 ? 18.218 3.877 -5.442 1.00 93.75 244 LEU A CA 1
ATOM 1742 C C . LEU A 1 244 ? 18.284 2.357 -5.570 1.00 93.75 244 LEU A C 1
ATOM 1744 O O . LEU A 1 244 ? 18.956 1.702 -4.773 1.00 93.75 244 LEU A O 1
ATOM 1748 N N . THR A 1 245 ? 17.621 1.800 -6.578 1.00 90.94 245 THR A N 1
ATOM 1749 C CA . THR A 1 245 ? 17.686 0.370 -6.890 1.00 90.94 245 THR A CA 1
ATOM 1750 C C . THR A 1 245 ? 18.436 0.176 -8.199 1.00 90.94 245 THR A C 1
ATOM 1752 O O . THR A 1 245 ? 18.006 0.634 -9.254 1.00 90.94 245 THR A O 1
ATOM 1755 N N . ILE A 1 246 ? 19.584 -0.500 -8.131 1.00 91.00 246 ILE A N 1
ATOM 1756 C CA . ILE A 1 246 ? 20.416 -0.800 -9.300 1.00 91.00 246 ILE A CA 1
ATOM 1757 C C . ILE A 1 246 ? 20.365 -2.304 -9.537 1.00 91.00 246 ILE A C 1
ATOM 1759 O O . ILE A 1 246 ? 20.779 -3.094 -8.690 1.00 91.00 246 ILE A O 1
ATOM 1763 N N . GLY A 1 247 ? 19.848 -2.704 -10.691 1.00 86.62 247 GLY A N 1
ATOM 1764 C CA . GLY A 1 247 ? 19.738 -4.103 -11.083 1.00 86.62 247 GLY A CA 1
ATOM 1765 C C . GLY A 1 247 ? 19.558 -4.206 -12.587 1.00 86.62 247 GLY A C 1
ATOM 1766 O O . GLY A 1 247 ? 20.342 -3.638 -13.343 1.00 86.62 247 GLY A O 1
ATOM 1767 N N . THR A 1 248 ? 18.509 -4.896 -13.032 1.00 83.62 248 THR A N 1
ATOM 1768 C CA . THR A 1 248 ? 18.131 -4.919 -14.454 1.00 83.62 248 THR A CA 1
ATOM 1769 C C . THR A 1 248 ? 17.879 -3.510 -14.998 1.00 83.62 248 THR A C 1
ATOM 1771 O O . THR A 1 248 ? 18.285 -3.216 -16.117 1.00 83.62 248 THR A O 1
ATOM 1774 N N . GLY A 1 249 ? 17.260 -2.645 -14.188 1.00 86.88 249 GLY A N 1
ATOM 1775 C CA . GLY A 1 249 ? 17.053 -1.221 -14.458 1.00 86.88 249 GLY A CA 1
ATOM 1776 C C . GLY A 1 249 ? 17.632 -0.334 -13.352 1.00 86.88 249 GLY A C 1
ATOM 1777 O O . GLY A 1 249 ? 18.348 -0.819 -12.467 1.00 86.88 249 GLY A O 1
ATOM 1778 N N . LEU A 1 250 ? 17.312 0.959 -13.414 1.00 90.44 250 LEU A N 1
ATOM 1779 C CA . LEU A 1 250 ? 17.627 1.944 -12.378 1.00 90.44 250 LEU A CA 1
ATOM 1780 C C . LEU A 1 250 ? 16.326 2.539 -11.829 1.00 90.44 250 LEU A C 1
ATOM 1782 O O . LEU A 1 250 ? 15.738 3.439 -12.426 1.00 90.44 250 LEU A O 1
ATOM 1786 N N . GLY A 1 251 ? 15.896 2.049 -10.671 1.00 90.31 251 GLY A N 1
ATOM 1787 C CA . GLY A 1 251 ? 14.756 2.588 -9.940 1.00 90.31 251 GLY A CA 1
ATOM 1788 C C . GLY A 1 251 ? 15.189 3.472 -8.773 1.00 90.31 251 GLY A C 1
ATOM 1789 O O . GLY A 1 251 ? 16.374 3.638 -8.472 1.00 90.31 251 GLY A O 1
ATOM 1790 N N . GLY A 1 252 ? 14.209 4.043 -8.086 1.00 91.88 252 GLY A N 1
ATOM 1791 C CA . GLY A 1 252 ? 14.457 4.803 -6.873 1.00 91.88 252 GLY A CA 1
ATOM 1792 C C . GLY A 1 252 ? 13.200 5.457 -6.338 1.00 91.88 252 GLY A C 1
ATOM 1793 O O . GLY A 1 252 ? 12.119 5.264 -6.882 1.00 91.88 252 GLY A O 1
ATOM 1794 N N . GLY A 1 253 ? 13.357 6.221 -5.262 1.00 94.62 253 GLY A N 1
ATOM 1795 C CA . GLY A 1 253 ? 12.283 6.979 -4.639 1.00 94.62 253 GLY A CA 1
ATOM 1796 C C . GLY A 1 253 ? 12.808 7.930 -3.573 1.00 94.62 253 GLY A C 1
ATOM 1797 O O . GLY A 1 253 ? 13.827 7.670 -2.932 1.00 94.62 253 GLY A O 1
ATOM 1798 N N . ILE A 1 254 ? 12.105 9.044 -3.384 1.00 95.69 254 ILE A N 1
ATOM 1799 C CA . ILE A 1 254 ? 12.382 9.992 -2.304 1.00 95.69 254 ILE A CA 1
ATOM 1800 C C . ILE A 1 254 ? 11.323 9.772 -1.234 1.00 95.69 254 ILE A C 1
ATOM 1802 O O . ILE A 1 254 ? 10.136 9.918 -1.507 1.00 95.69 254 ILE A O 1
ATOM 1806 N N . VAL A 1 255 ? 11.740 9.442 -0.019 1.00 95.94 255 VAL A N 1
ATOM 1807 C CA . VAL A 1 255 ? 10.852 9.302 1.137 1.00 95.94 255 VAL A CA 1
ATOM 1808 C C . VAL A 1 255 ? 11.140 10.447 2.092 1.00 95.94 255 VAL A C 1
ATOM 1810 O O . VAL A 1 255 ? 12.286 10.660 2.478 1.00 95.94 255 VAL A O 1
ATOM 1813 N N . HIS A 1 256 ? 10.111 11.197 2.468 1.00 94.88 256 HIS A N 1
ATOM 1814 C CA . HIS A 1 256 ? 10.209 12.332 3.373 1.00 94.88 256 HIS A CA 1
ATOM 1815 C C . HIS A 1 256 ? 9.168 12.198 4.485 1.00 94.88 256 HIS A C 1
ATOM 1817 O O . HIS A 1 256 ? 7.975 12.070 4.225 1.00 94.88 256 HIS A O 1
ATOM 1823 N N . HIS A 1 257 ? 9.622 12.190 5.738 1.00 90.50 257 HIS A N 1
ATOM 1824 C CA . HIS A 1 257 ? 8.810 11.948 6.932 1.00 90.50 257 HIS A CA 1
ATOM 1825 C C . HIS A 1 257 ? 7.931 10.690 6.832 1.00 90.50 257 HIS A C 1
ATOM 1827 O O . HIS A 1 257 ? 6.748 10.714 7.177 1.00 90.50 257 HIS A O 1
ATOM 1833 N N . GLY A 1 258 ? 8.527 9.594 6.350 1.00 88.56 258 GLY A N 1
ATOM 1834 C CA . GLY A 1 258 ? 7.854 8.304 6.176 1.00 88.56 258 GLY A CA 1
ATOM 1835 C C . GLY A 1 258 ? 6.866 8.256 5.008 1.00 88.56 258 GLY A C 1
ATOM 1836 O O . GLY A 1 258 ? 6.193 7.248 4.829 1.00 88.56 258 GLY A O 1
ATOM 1837 N N . GLU A 1 259 ? 6.767 9.318 4.206 1.00 91.56 259 GLU A N 1
ATOM 1838 C CA . GLU A 1 259 ? 5.898 9.360 3.033 1.00 91.56 259 GLU A CA 1
ATOM 1839 C C . GLU A 1 259 ? 6.716 9.404 1.751 1.00 91.56 259 GLU A C 1
ATOM 1841 O O . GLU A 1 259 ? 7.638 10.205 1.600 1.00 91.56 259 GLU A O 1
ATOM 1846 N N . LEU A 1 260 ? 6.349 8.556 0.796 1.00 92.69 260 LEU A N 1
ATOM 1847 C CA . LEU A 1 260 ? 6.911 8.612 -0.542 1.00 92.69 260 LEU A CA 1
ATOM 1848 C C . LEU A 1 260 ? 6.500 9.926 -1.224 1.00 92.69 260 LEU A C 1
ATOM 1850 O O . LEU A 1 260 ? 5.314 10.234 -1.370 1.00 92.69 260 LEU A O 1
ATOM 1854 N N . TYR A 1 261 ? 7.482 10.683 -1.697 1.00 93.38 261 TYR A N 1
ATOM 1855 C CA . TYR A 1 261 ? 7.271 11.869 -2.508 1.00 93.38 261 TYR A CA 1
ATOM 1856 C C . TYR A 1 261 ? 6.936 11.462 -3.945 1.00 93.38 261 TYR A C 1
ATOM 1858 O O . TYR A 1 261 ? 7.819 11.165 -4.742 1.00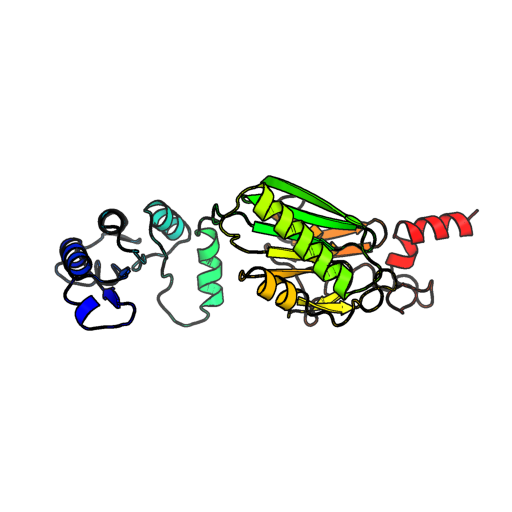 93.38 261 TYR A O 1
ATOM 1866 N N . ARG A 1 262 ? 5.642 11.451 -4.276 1.00 89.06 262 ARG A N 1
ATOM 1867 C CA . ARG A 1 262 ? 5.130 10.971 -5.574 1.00 89.06 262 ARG A CA 1
ATOM 1868 C C . ARG A 1 262 ? 5.076 12.039 -6.674 1.00 89.06 262 ARG A C 1
ATOM 1870 O O . ARG A 1 262 ? 4.985 11.703 -7.853 1.00 89.06 262 ARG A O 1
ATOM 1877 N N . GLY A 1 263 ? 5.152 13.322 -6.313 1.00 89.06 263 GLY A N 1
ATOM 1878 C CA . GLY A 1 263 ? 4.932 14.436 -7.245 1.00 89.06 263 GLY A CA 1
ATOM 1879 C C . GLY A 1 263 ? 3.501 14.475 -7.797 1.00 89.06 263 GLY A C 1
ATOM 1880 O O . GLY A 1 263 ? 2.622 13.795 -7.280 1.00 89.06 263 GLY A O 1
ATOM 1881 N N . GLY A 1 264 ? 3.262 15.289 -8.830 1.00 85.81 264 GLY A N 1
ATOM 1882 C CA . GLY A 1 264 ? 1.915 15.495 -9.391 1.00 85.81 264 GLY A CA 1
ATOM 1883 C C . GLY A 1 264 ? 1.411 14.390 -10.328 1.00 85.81 264 GLY A C 1
ATOM 1884 O O . GLY A 1 264 ? 0.215 14.321 -10.580 1.00 85.81 264 GLY A O 1
ATOM 1885 N N . SER A 1 265 ? 2.304 13.547 -10.853 1.00 81.19 265 SER A N 1
ATOM 1886 C CA . SER A 1 265 ? 1.980 12.462 -11.795 1.00 81.19 265 SER A CA 1
ATOM 1887 C C . SER A 1 265 ? 2.195 11.062 -11.216 1.00 81.19 265 SER A C 1
ATOM 1889 O O . SER A 1 265 ? 2.079 10.077 -11.936 1.00 81.19 265 SER A O 1
ATOM 1891 N N . GLY A 1 266 ? 2.559 10.951 -9.936 1.00 83.94 266 GLY A N 1
ATOM 1892 C CA . GLY A 1 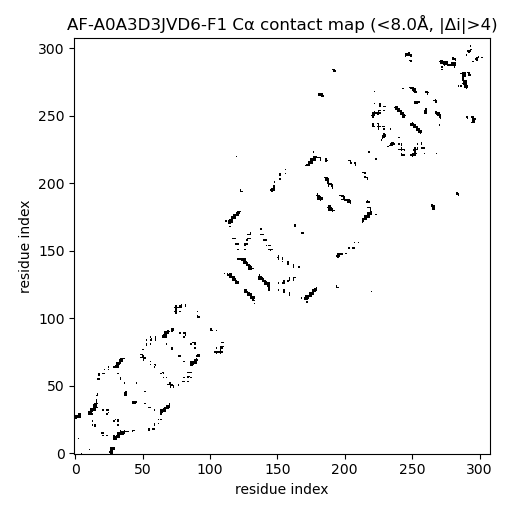266 ? 2.869 9.670 -9.301 1.00 83.94 266 GLY A CA 1
ATOM 1893 C C . GLY A 1 266 ? 4.298 9.155 -9.520 1.00 83.94 266 GLY A C 1
ATOM 1894 O O . GLY A 1 266 ? 4.663 8.150 -8.911 1.00 83.94 266 GLY A O 1
ATOM 1895 N N . LEU A 1 267 ? 5.101 9.834 -10.352 1.00 85.19 267 LEU A N 1
ATOM 1896 C CA . LEU A 1 267 ? 6.392 9.351 -10.868 1.00 85.19 267 LEU A CA 1
ATOM 1897 C C . LEU A 1 267 ? 7.631 10.073 -10.302 1.00 85.19 267 LEU A C 1
ATOM 1899 O O . LEU A 1 267 ? 8.748 9.820 -10.762 1.00 85.19 267 LEU A O 1
ATOM 1903 N N . ALA A 1 268 ? 7.481 11.002 -9.352 1.00 89.44 268 ALA A N 1
ATOM 1904 C CA . ALA A 1 268 ? 8.644 11.700 -8.797 1.00 89.44 268 ALA A CA 1
ATOM 1905 C C . ALA A 1 268 ? 9.583 10.723 -8.079 1.00 89.44 268 ALA A C 1
ATOM 1907 O O . ALA A 1 268 ? 9.134 9.895 -7.303 1.00 89.44 268 ALA A O 1
ATOM 1908 N N . GLY A 1 269 ? 10.889 10.847 -8.324 1.00 86.56 269 GLY A N 1
ATOM 1909 C CA . GLY A 1 269 ? 11.874 9.872 -7.845 1.00 86.56 269 GLY A CA 1
ATOM 1910 C C . GLY A 1 269 ? 12.255 8.800 -8.872 1.00 86.56 269 GLY A C 1
ATOM 1911 O O . GLY A 1 269 ? 13.140 8.002 -8.577 1.00 86.56 269 GLY A O 1
ATOM 1912 N N . SER A 1 270 ? 11.698 8.842 -10.093 1.00 84.69 270 SER A N 1
ATOM 1913 C CA . SER A 1 270 ? 12.115 8.018 -11.249 1.00 84.69 270 SER A CA 1
ATOM 1914 C C . SER A 1 270 ? 13.496 8.425 -11.79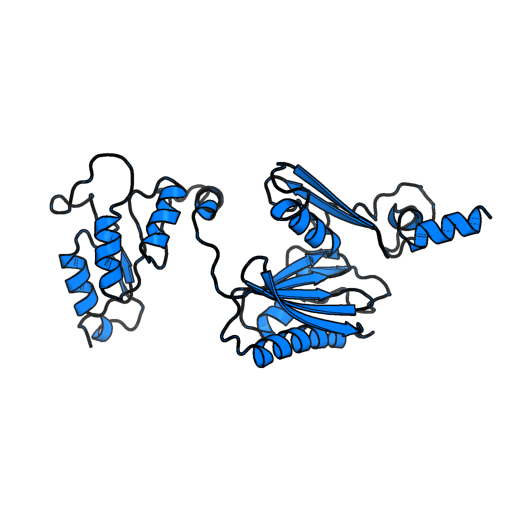9 1.00 84.69 270 SER A C 1
ATOM 1916 O O . SER A 1 270 ? 13.649 8.833 -12.951 1.00 84.69 270 SER A O 1
ATOM 1918 N N . VAL A 1 271 ? 14.521 8.348 -10.950 1.00 88.25 271 VAL A N 1
ATOM 1919 C CA . VAL A 1 271 ? 15.907 8.779 -11.209 1.00 88.25 271 VAL A CA 1
ATOM 1920 C C . VAL A 1 271 ? 16.555 8.087 -12.408 1.00 88.25 271 VAL A C 1
ATOM 1922 O O . VAL A 1 271 ? 17.421 8.680 -13.048 1.00 88.25 271 VAL A O 1
ATOM 1925 N N . GLY A 1 272 ? 16.096 6.883 -12.765 1.00 89.44 272 GLY A N 1
ATOM 1926 C CA . GLY A 1 272 ? 16.541 6.161 -13.956 1.00 89.44 272 GLY A CA 1
ATOM 1927 C C . GLY A 1 272 ? 16.339 6.924 -15.260 1.00 89.44 272 GLY A C 1
ATOM 1928 O O . GLY A 1 272 ? 17.122 6.757 -16.192 1.00 89.44 272 GLY A O 1
ATOM 1929 N N . HIS A 1 273 ? 15.344 7.810 -15.321 1.00 90.56 273 HIS A N 1
ATOM 1930 C CA . HIS A 1 273 ? 14.998 8.538 -16.541 1.00 90.56 273 HIS A CA 1
ATOM 1931 C C . HIS A 1 273 ? 15.519 9.979 -16.571 1.00 90.56 273 HIS A C 1
ATOM 1933 O O . HIS A 1 273 ? 15.222 10.717 -17.511 1.00 90.56 273 HIS A O 1
ATOM 1939 N N . LEU A 1 274 ? 16.341 10.379 -15.595 1.00 92.25 274 LEU A N 1
ATOM 1940 C CA . LEU A 1 274 ? 17.087 11.633 -15.675 1.00 92.25 274 LEU A CA 1
ATOM 1941 C C . LEU A 1 274 ? 18.084 11.562 -16.832 1.00 92.25 274 LEU A C 1
ATOM 1943 O O . LEU A 1 274 ? 18.848 10.604 -16.936 1.00 92.25 274 LEU A O 1
ATOM 1947 N N . ILE A 1 275 ? 18.079 12.574 -17.699 1.00 95.38 275 ILE A N 1
ATOM 1948 C CA . ILE A 1 275 ? 19.031 12.672 -18.807 1.00 95.38 275 ILE A CA 1
ATOM 1949 C C . ILE A 1 275 ? 20.392 13.059 -18.226 1.00 95.38 275 ILE A C 1
ATOM 1951 O O . ILE A 1 275 ? 20.551 14.170 -17.720 1.00 95.38 275 ILE A O 1
ATOM 1955 N N . ILE A 1 276 ? 21.357 12.144 -18.302 1.00 96.00 276 ILE A N 1
ATOM 1956 C CA . ILE A 1 276 ? 22.751 12.385 -17.902 1.00 96.00 276 ILE A CA 1
ATOM 1957 C C . ILE A 1 276 ? 23.675 12.567 -19.108 1.00 96.00 276 ILE A C 1
ATOM 1959 O O . ILE A 1 276 ? 24.735 13.161 -18.962 1.00 96.00 276 ILE A O 1
ATOM 1963 N N . GLU A 1 277 ? 23.251 12.103 -20.288 1.00 96.25 277 GLU A N 1
ATOM 1964 C CA . GLU A 1 277 ? 23.998 12.221 -21.543 1.00 96.25 277 GLU A CA 1
ATOM 1965 C C . GLU A 1 277 ? 23.053 12.674 -22.673 1.00 96.25 277 GLU A C 1
ATOM 1967 O O . GLU A 1 277 ? 22.401 11.842 -23.308 1.00 96.25 277 GLU A O 1
ATOM 1972 N N . PRO A 1 278 ? 22.889 13.987 -22.912 1.00 95.94 278 PRO A N 1
ATOM 1973 C CA . PRO A 1 278 ? 21.984 14.499 -23.941 1.00 95.94 278 PRO A CA 1
ATOM 1974 C C . PRO A 1 278 ? 22.277 13.928 -25.338 1.00 95.94 278 PRO A C 1
ATOM 1976 O O . PRO A 1 278 ? 23.393 14.023 -25.834 1.00 95.94 278 PRO A O 1
ATOM 1979 N N . GLY A 1 279 ? 21.262 13.356 -25.995 1.00 94.06 279 GLY A N 1
ATOM 1980 C CA . GLY A 1 279 ? 21.434 12.686 -27.294 1.00 94.06 279 GLY A CA 1
ATOM 1981 C C . GLY A 1 279 ? 22.166 11.339 -27.218 1.00 94.06 279 GLY A C 1
ATOM 1982 O O . GLY A 1 279 ? 22.571 10.807 -28.247 1.00 94.06 279 GLY A O 1
ATOM 1983 N N . GLY A 1 280 ? 22.338 10.803 -26.009 1.00 95.69 280 GLY A N 1
ATOM 1984 C CA . GLY A 1 280 ? 23.008 9.540 -25.743 1.00 95.69 280 GLY A CA 1
ATOM 1985 C C . GLY A 1 280 ? 22.196 8.290 -26.103 1.00 95.69 280 GLY A C 1
ATOM 1986 O O . GLY A 1 280 ? 21.327 8.296 -26.973 1.00 95.69 280 GLY A O 1
ATOM 1987 N N . ARG A 1 281 ? 22.479 7.184 -25.407 1.00 95.31 281 ARG A N 1
ATOM 1988 C CA . ARG A 1 281 ? 21.908 5.856 -25.674 1.00 95.31 281 ARG A CA 1
ATOM 1989 C C . ARG A 1 281 ? 20.375 5.862 -25.620 1.00 95.31 281 ARG A C 1
ATOM 1991 O O . ARG A 1 281 ? 19.805 6.564 -24.778 1.00 95.31 281 ARG A O 1
ATOM 1998 N N . PRO A 1 282 ? 19.700 5.053 -26.457 1.00 93.19 282 PRO A N 1
ATOM 1999 C CA . PRO A 1 282 ? 18.261 4.859 -26.344 1.00 93.19 282 PRO A CA 1
ATOM 2000 C C . PRO A 1 282 ? 17.909 4.243 -24.985 1.00 93.19 282 PRO A C 1
ATOM 2002 O O . PRO A 1 282 ? 18.623 3.383 -24.471 1.00 93.19 282 PRO A O 1
ATOM 2005 N N . CYS A 1 283 ? 16.799 4.689 -24.404 1.00 89.69 283 CYS A N 1
ATOM 2006 C CA . CYS A 1 283 ? 16.246 4.158 -23.165 1.00 89.69 283 CYS A CA 1
ATOM 2007 C C . CYS A 1 283 ? 14.935 3.420 -23.446 1.00 89.69 283 CYS A C 1
ATOM 2009 O O . CYS A 1 283 ? 14.170 3.798 -24.333 1.00 89.69 283 CYS A O 1
ATOM 2011 N N . SER A 1 284 ? 14.650 2.396 -22.642 1.00 81.81 284 SER A N 1
ATOM 2012 C CA . SER A 1 284 ? 13.415 1.603 -22.702 1.00 81.81 284 SER A CA 1
ATOM 2013 C C . SER A 1 284 ? 12.141 2.443 -22.514 1.00 81.81 284 SER A C 1
ATOM 2015 O O . SER A 1 284 ? 11.070 2.038 -22.952 1.00 81.81 284 SER A O 1
ATOM 2017 N N . CYS A 1 285 ? 12.249 3.633 -21.911 1.00 83.12 285 CYS A N 1
ATOM 2018 C CA . CYS A 1 285 ? 11.137 4.572 -21.760 1.00 83.12 285 CYS A CA 1
ATOM 2019 C C . CYS A 1 285 ? 10.791 5.354 -23.043 1.00 83.12 285 CYS A C 1
ATOM 2021 O O . CYS A 1 285 ? 9.880 6.179 -23.021 1.00 83.12 285 CYS A O 1
ATOM 2023 N N . GLY A 1 286 ? 11.533 5.147 -24.137 1.00 86.44 286 GLY A N 1
ATOM 2024 C CA . GLY A 1 286 ? 11.383 5.867 -25.407 1.00 86.44 286 GLY A CA 1
ATOM 2025 C C . GLY A 1 286 ? 12.228 7.142 -25.521 1.00 86.44 286 GLY A C 1
ATOM 2026 O O . GLY A 1 286 ? 12.290 7.742 -26.592 1.00 86.44 286 GLY A O 1
ATOM 2027 N N . GLY A 1 287 ? 12.894 7.557 -24.439 1.00 90.44 287 GLY A N 1
ATOM 2028 C CA . GLY A 1 287 ? 13.845 8.670 -24.437 1.00 90.44 287 GLY A CA 1
ATOM 2029 C C . GLY A 1 287 ? 15.262 8.274 -24.866 1.00 90.44 287 GLY A C 1
ATOM 2030 O O . GLY A 1 287 ? 15.551 7.121 -25.186 1.00 90.44 287 GLY A O 1
ATOM 2031 N N . THR A 1 288 ? 16.180 9.239 -24.811 1.00 95.56 288 THR A N 1
ATOM 2032 C CA . THR A 1 288 ? 17.618 9.042 -25.064 1.00 95.56 288 THR A CA 1
ATOM 2033 C C . THR A 1 288 ? 18.443 9.718 -23.978 1.00 95.56 288 THR A C 1
ATOM 2035 O O . THR A 1 288 ? 18.097 10.822 -23.553 1.00 95.56 288 THR A O 1
ATOM 2038 N N . GLY A 1 289 ? 19.547 9.101 -23.558 1.00 95.62 289 GLY A N 1
ATOM 2039 C CA . GLY A 1 289 ? 20.474 9.713 -22.604 1.00 95.62 289 GLY A CA 1
ATOM 2040 C C . GLY A 1 289 ? 20.126 9.527 -21.129 1.00 95.62 289 GLY A C 1
ATOM 2041 O O . GLY A 1 289 ? 20.756 10.141 -20.268 1.00 95.62 289 GLY A O 1
ATOM 2042 N N . CYS A 1 290 ? 19.109 8.720 -20.829 1.00 95.75 290 CYS A N 1
ATOM 2043 C CA . CYS A 1 290 ? 18.660 8.446 -19.467 1.00 95.75 290 CYS A CA 1
ATOM 2044 C C . CYS A 1 290 ? 19.723 7.696 -18.653 1.00 95.75 290 CYS A C 1
ATOM 2046 O O . CYS A 1 290 ? 20.367 6.790 -19.179 1.00 95.75 290 CYS A O 1
ATOM 2048 N N . ALA A 1 291 ? 19.841 8.000 -17.359 1.00 95.12 291 ALA A N 1
ATOM 2049 C CA . ALA A 1 291 ? 20.780 7.360 -16.436 1.00 95.12 291 ALA A CA 1
ATOM 2050 C C . ALA A 1 291 ? 20.704 5.824 -16.448 1.00 95.12 291 ALA A C 1
ATOM 2052 O O . ALA A 1 291 ? 21.736 5.154 -16.422 1.00 95.12 291 ALA A O 1
ATOM 2053 N N . GLU A 1 292 ? 19.503 5.253 -16.554 1.00 93.25 292 GLU A N 1
ATOM 2054 C CA . GLU A 1 292 ? 19.295 3.806 -16.652 1.00 93.25 292 GLU A CA 1
ATOM 2055 C C . GLU A 1 292 ? 20.086 3.174 -17.806 1.00 93.25 292 GLU A C 1
ATOM 2057 O O . GLU A 1 292 ? 20.674 2.108 -17.624 1.00 93.25 292 GLU A O 1
ATOM 2062 N N . ALA A 1 293 ? 20.177 3.840 -18.962 1.00 94.12 293 ALA A N 1
ATOM 2063 C CA . ALA A 1 293 ? 20.876 3.324 -20.143 1.00 94.12 293 ALA A CA 1
ATOM 2064 C C . ALA A 1 293 ? 22.403 3.195 -19.947 1.00 94.12 293 ALA A C 1
ATOM 2066 O O . ALA A 1 293 ? 23.099 2.606 -20.778 1.00 94.12 293 ALA A O 1
ATOM 2067 N N . TYR A 1 294 ? 22.932 3.724 -18.842 1.00 94.50 294 TYR A N 1
ATOM 2068 C CA . TYR A 1 294 ? 24.357 3.712 -18.512 1.00 94.50 294 TYR A CA 1
ATOM 2069 C C . TYR A 1 294 ? 24.663 2.994 -17.199 1.00 94.50 294 TYR A C 1
ATOM 2071 O O . TYR A 1 294 ? 25.684 2.318 -17.106 1.00 94.50 294 TYR A O 1
ATOM 2079 N N . VAL A 1 295 ? 23.797 3.145 -16.194 1.00 93.75 295 VAL A N 1
ATOM 2080 C CA . VAL A 1 295 ? 24.070 2.737 -14.805 1.00 93.75 295 VAL A CA 1
ATOM 2081 C C . VAL A 1 295 ? 23.363 1.433 -14.424 1.00 93.75 295 VAL A C 1
ATOM 2083 O O . VAL A 1 295 ? 23.763 0.778 -13.464 1.00 93.75 295 VAL A O 1
ATOM 2086 N N . SER A 1 296 ? 22.336 1.017 -15.173 1.00 92.00 296 SER A N 1
ATOM 2087 C CA . SER A 1 296 ? 21.741 -0.314 -14.991 1.00 92.00 296 SER A CA 1
ATOM 2088 C C . SER A 1 296 ? 22.747 -1.422 -15.309 1.00 92.00 296 SER A C 1
ATOM 2090 O O . SER A 1 296 ? 23.751 -1.193 -15.983 1.00 92.00 296 SER A O 1
ATOM 2092 N N . GLY A 1 297 ? 22.459 -2.656 -14.896 1.00 90.12 297 GLY A N 1
ATOM 2093 C CA . GLY A 1 297 ? 23.295 -3.811 -15.224 1.00 90.12 297 GLY A CA 1
ATOM 2094 C C . GLY A 1 297 ? 23.521 -3.973 -16.733 1.00 90.12 297 GLY A C 1
ATOM 2095 O O . GLY A 1 297 ? 24.648 -4.228 -17.156 1.00 90.12 297 GLY A O 1
ATOM 2096 N N . GLY A 1 298 ? 22.482 -3.754 -17.550 1.00 88.88 298 GLY A N 1
ATOM 2097 C CA . GLY A 1 298 ? 22.604 -3.754 -19.013 1.00 88.88 298 GLY A CA 1
ATOM 2098 C C . GLY A 1 298 ? 23.441 -2.583 -19.537 1.00 88.88 298 GLY A C 1
ATOM 2099 O O . GLY A 1 298 ? 24.319 -2.783 -20.375 1.00 88.88 298 GLY A O 1
ATOM 2100 N N . GLY A 1 299 ? 23.226 -1.381 -18.996 1.00 92.06 299 GLY A N 1
ATOM 2101 C CA . GLY A 1 299 ? 23.986 -0.183 -19.361 1.00 92.06 299 GLY A CA 1
ATOM 2102 C C . GLY A 1 299 ? 25.479 -0.292 -19.037 1.00 92.06 299 GLY A C 1
ATOM 2103 O O . GLY A 1 299 ? 26.317 0.084 -19.858 1.00 92.06 299 GLY A O 1
ATOM 2104 N N . LEU A 1 300 ? 25.824 -0.864 -17.880 1.00 93.50 300 LEU A N 1
ATOM 2105 C CA . LEU A 1 300 ? 27.208 -1.111 -17.471 1.00 93.50 300 LEU A CA 1
ATOM 2106 C C . LEU A 1 300 ? 27.889 -2.136 -18.381 1.00 93.50 300 LEU A C 1
ATOM 2108 O O . LEU A 1 300 ? 29.019 -1.911 -18.813 1.00 93.50 300 LEU A O 1
ATOM 2112 N N . LEU A 1 301 ? 27.197 -3.232 -18.712 1.00 93.12 301 LEU A N 1
ATOM 2113 C CA . LEU A 1 301 ? 27.714 -4.248 -19.629 1.00 93.12 301 LEU A CA 1
ATOM 2114 C C . LEU A 1 301 ? 27.970 -3.670 -21.025 1.00 93.12 301 LEU A C 1
ATOM 2116 O O . LEU A 1 301 ? 29.013 -3.933 -21.619 1.00 93.12 301 LEU A O 1
ATOM 2120 N N . GLN A 1 302 ? 27.048 -2.854 -21.537 1.00 92.94 302 GLN A N 1
ATOM 2121 C CA . GLN A 1 302 ? 27.238 -2.178 -22.816 1.00 92.94 302 GLN A CA 1
ATOM 2122 C C . GLN A 1 302 ? 28.456 -1.244 -22.782 1.00 92.94 302 GLN A C 1
ATOM 2124 O O . GLN A 1 302 ? 29.288 -1.311 -23.681 1.00 92.94 302 GLN A O 1
ATOM 2129 N N . THR A 1 303 ? 28.607 -0.434 -21.728 1.00 92.44 303 THR A N 1
ATOM 2130 C CA . THR A 1 303 ? 29.778 0.445 -21.556 1.00 92.44 303 THR A CA 1
ATOM 2131 C C . THR A 1 303 ? 31.085 -0.340 -21.549 1.00 92.44 303 THR A C 1
ATOM 2133 O O . THR A 1 303 ? 32.048 0.074 -22.186 1.00 92.44 303 THR A O 1
ATOM 2136 N N . TYR A 1 304 ? 31.123 -1.476 -20.850 1.00 93.69 304 TYR A N 1
ATOM 2137 C CA . TYR A 1 304 ? 32.298 -2.342 -20.830 1.00 93.69 304 TYR A CA 1
ATOM 2138 C C . TYR A 1 304 ? 32.656 -2.844 -22.236 1.00 93.69 304 TYR A C 1
ATOM 2140 O O . TYR A 1 304 ? 33.813 -2.764 -22.632 1.00 93.69 304 TYR A O 1
ATOM 2148 N N . ASN A 1 305 ? 31.662 -3.300 -23.004 1.00 93.44 305 ASN A N 1
ATOM 2149 C CA . ASN A 1 305 ? 31.872 -3.812 -24.360 1.00 93.44 305 ASN A CA 1
ATOM 2150 C C . ASN A 1 305 ? 32.282 -2.726 -25.369 1.00 93.44 305 ASN A C 1
ATOM 2152 O O . ASN A 1 305 ? 32.970 -3.036 -26.330 1.00 93.44 305 ASN A O 1
ATOM 2156 N N . GLU A 1 306 ? 31.852 -1.476 -25.180 1.00 90.44 306 GLU A N 1
ATOM 2157 C CA . GLU A 1 306 ? 32.246 -0.340 -26.031 1.00 90.44 306 GLU A CA 1
ATOM 2158 C C . GLU A 1 306 ? 33.682 0.140 -25.755 1.00 90.44 306 GLU A C 1
ATOM 2160 O O . GLU A 1 306 ? 34.303 0.750 -26.624 1.00 90.44 306 GLU A O 1
ATOM 2165 N N . ALA A 1 307 ? 34.199 -0.104 -24.546 1.00 86.25 307 ALA A N 1
ATOM 2166 C CA . ALA A 1 307 ? 35.538 0.304 -24.121 1.00 86.25 307 ALA A CA 1
ATOM 2167 C C . ALA A 1 307 ? 36.622 -0.772 -24.336 1.00 86.25 307 ALA A C 1
ATOM 2169 O O . ALA A 1 307 ? 37.806 -0.468 -24.168 1.00 86.25 307 ALA A O 1
ATOM 2170 N N . ALA A 1 308 ? 36.219 -2.009 -24.645 1.00 68.31 308 ALA A N 1
ATOM 2171 C CA . ALA A 1 308 ? 37.093 -3.152 -24.918 1.00 68.31 308 ALA A CA 1
ATOM 2172 C C . ALA A 1 308 ? 37.511 -3.207 -26.395 1.00 68.31 308 ALA A C 1
ATOM 2174 O O . ALA A 1 308 ? 38.693 -3.541 -26.643 1.00 68.31 308 ALA A O 1
#

Mean predicted aligned error: 10.11 Å

Radius of gyration: 25.29 Å; Cα contacts (8 Å, |Δi|>4): 632; chains: 1; bounding box: 75×45×65 Å

Solvent-accessible surface area (backbone atoms only — not comparable to full-atom values): 16432 Å² total; per-residue (Å²): 133,23,72,49,52,78,72,42,100,60,91,40,72,42,80,24,37,46,68,69,52,45,54,51,40,51,66,26,42,44,57,30,41,28,42,56,37,43,52,73,43,96,85,26,69,76,75,86,71,90,57,50,66,64,64,60,49,40,60,50,33,72,70,76,44,48,24,38,45,36,46,55,44,82,48,30,66,46,43,35,52,44,50,76,46,58,40,73,44,74,55,72,78,92,66,84,76,61,49,69,63,56,50,58,62,40,52,81,12,55,81,78,70,85,52,33,31,38,39,37,38,42,43,67,64,36,30,36,20,32,35,22,50,81,91,45,76,74,48,74,52,73,46,73,42,51,70,44,41,69,54,38,54,50,51,50,52,51,48,41,50,50,52,34,61,76,68,67,57,89,64,60,64,31,34,42,33,30,23,67,44,42,30,31,87,82,18,28,26,72,35,52,41,84,63,38,41,77,36,42,71,39,53,53,27,59,58,52,22,72,74,69,77,37,58,54,48,49,39,25,41,29,39,46,51,21,45,46,27,35,65,79,42,92,34,41,92,50,60,64,34,79,31,72,39,77,42,84,47,31,34,14,16,36,27,47,75,88,38,74,47,30,67,97,67,36,55,42,39,52,58,20,67,42,69,76,36,86,84,41,54,72,29,84,89,76,49,47,8,20,37,24,47,48,68,3,55,58,16,41,53,50,53,53,64,76,74,107